Protein AF-A0A812MMP4-F1 (afdb_monomer)

Mean predicted aligned error: 6.46 Å

Sequence (192 aa):
MAALRRDLVLPEDVGEQLQYALMAVKEPKTRFRTARHQSLKVDQPQLVDVVRLAFSNFDPDAKLWGWSGSTLRSRFKKLLAALGLQSGILPGVRDLDLGSLRAGGATWLMNVTENPDFVRRRGRWINNKVMDIYVQEVSAILFLPRLPAALKAKIFSLANGLNEAIAFAKNCMQMKLDSGTWFFLACRGVMP

Radius of gyration: 18.49 Å; Cα contacts (8 Å, |Δi|>4): 178; chains: 1; bounding box: 44×51×40 Å

Solvent-accessible surface area (backbone atoms only — not comparable to full-atom values): 11260 Å² total; per-residue (Å²): 140,76,61,31,35,69,37,47,46,46,29,78,80,64,75,59,77,44,82,39,27,39,37,56,40,80,74,48,100,47,54,91,79,49,76,70,73,42,73,43,78,41,65,52,62,71,60,36,50,52,52,44,75,74,44,68,87,51,53,55,83,38,52,76,61,87,67,56,72,67,54,53,54,52,53,51,52,52,52,32,42,76,71,66,58,44,86,67,77,46,87,98,50,84,64,87,49,84,66,45,55,56,25,38,51,40,37,50,44,33,73,78,62,76,34,67,67,58,37,23,62,71,70,65,40,95,46,64,76,66,40,44,60,33,48,68,46,49,58,56,74,56,46,65,76,71,46,55,70,70,52,47,52,52,52,51,53,55,60,70,43,46,64,38,52,51,52,42,52,50,51,39,56,75,70,65,57,53,75,68,56,53,52,55,40,51,77,70,60,66,47,111

Organism: Symbiodinium pilosum (NCBI:txid2952)

pLDDT: mean 86.29, std 11.75, range [45.06, 96.12]

Nearest PDB structures (foldseek):
  3crx-assembly1_A  TM=7.006E-01  e=3.636E-02  Punavirus P1
  6en2-assembly1_B  TM=5.520E-01  e=7.097E-01  Enterococcus faecalis
  6s1a-assembly1_B  TM=2.417E-01  e=5.974E+00  Pseudomonas putida KT2440

InterPro domains:
  IPR011010 DNA breaking-rejoining enzyme, catalytic core [SSF56349] (49-136)

Secondary structure (DSSP, 8-state):
---BGGGEE-GGGGTT--SSEEEEESS-TTTTTS-S-EEEEE--HHHHHHHHHHHTTS-TTSBS--S-HHHHHHHHHHHHHHHT--TTSSTTSPPP-HHHHHHHHHHHHHHHH--HHHHHHHHT-SSHHHHHHHHS-THHHHHHHHS-HHHHHHHHHHHHTHHHHHHHHHHHHHTT--HHHHHHHHHTT---

Structure (mmCIF, N/CA/C/O backbone):
data_AF-A0A812MMP4-F1
#
_entry.id   AF-A0A812MMP4-F1
#
loop_
_atom_site.group_PDB
_atom_site.id
_atom_site.type_symbol
_atom_site.label_atom_id
_atom_site.label_alt_id
_atom_site.label_comp_id
_atom_site.label_asym_id
_atom_site.label_entity_id
_atom_site.label_seq_id
_atom_site.pdbx_PDB_ins_code
_atom_site.Cartn_x
_atom_site.Cartn_y
_atom_site.Cartn_z
_atom_site.occupancy
_atom_site.B_iso_or_equiv
_atom_site.auth_seq_id
_atom_site.auth_comp_id
_atom_site.auth_asym_id
_atom_site.auth_atom_id
_atom_site.pdbx_PDB_model_num
ATOM 1 N N . MET A 1 1 ? 2.304 8.912 16.968 1.00 58.56 1 MET A N 1
ATOM 2 C CA . MET A 1 1 ? 0.939 8.354 17.022 1.00 58.56 1 MET A CA 1
ATOM 3 C C . MET A 1 1 ? 0.860 7.193 16.033 1.00 58.56 1 MET A C 1
ATOM 5 O O . MET A 1 1 ? 1.403 7.335 14.943 1.00 58.56 1 MET A O 1
ATOM 9 N N . ALA A 1 2 ? 0.318 6.041 16.434 1.00 80.00 2 ALA A N 1
ATOM 10 C CA . ALA A 1 2 ? 0.221 4.838 15.598 1.00 80.00 2 ALA A CA 1
ATOM 11 C C . ALA A 1 2 ? -1.247 4.564 15.250 1.00 80.00 2 ALA A C 1
AT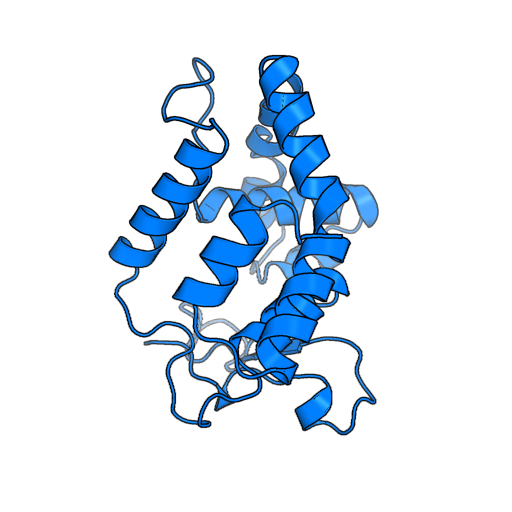OM 13 O O . ALA A 1 2 ? -2.117 4.838 16.070 1.00 80.00 2 ALA A O 1
ATOM 14 N N . ALA A 1 3 ? -1.493 4.043 14.050 1.00 90.69 3 ALA A N 1
ATOM 15 C CA . ALA A 1 3 ? -2.811 3.620 13.591 1.00 90.69 3 ALA A CA 1
ATOM 16 C C . ALA A 1 3 ? -3.265 2.347 14.321 1.00 90.69 3 ALA A C 1
ATOM 18 O O . ALA A 1 3 ? -2.477 1.402 14.442 1.00 90.69 3 ALA A O 1
ATOM 19 N N . LEU A 1 4 ? -4.514 2.326 14.783 1.00 94.69 4 LEU A N 1
ATOM 20 C CA . LEU A 1 4 ? -5.117 1.203 15.505 1.00 94.69 4 LEU A CA 1
ATOM 21 C C . LEU A 1 4 ? -6.208 0.527 14.669 1.00 94.69 4 LEU A C 1
ATOM 23 O O . LEU A 1 4 ? -6.721 1.128 13.726 1.00 94.69 4 LEU A O 1
ATOM 27 N N . ARG A 1 5 ? -6.594 -0.705 15.017 1.00 95.56 5 ARG A N 1
ATOM 28 C CA . ARG A 1 5 ? -7.669 -1.429 14.320 1.00 95.56 5 ARG A CA 1
ATOM 29 C C . ARG A 1 5 ? -9.000 -0.687 14.364 1.00 95.56 5 ARG A C 1
ATOM 31 O O . ARG A 1 5 ? -9.650 -0.595 13.333 1.00 95.56 5 ARG A O 1
ATOM 38 N N . ARG A 1 6 ? -9.360 -0.068 15.490 1.00 94.06 6 ARG A N 1
ATOM 39 C CA . ARG A 1 6 ? -10.556 0.791 15.616 1.00 94.06 6 ARG A CA 1
ATOM 40 C C . ARG A 1 6 ? -10.554 2.025 14.711 1.00 94.06 6 ARG A C 1
ATOM 42 O O . ARG A 1 6 ? -11.585 2.666 14.550 1.00 94.06 6 ARG A O 1
ATOM 49 N N . ASP A 1 7 ? -9.396 2.400 14.166 1.00 93.44 7 ASP A N 1
ATOM 50 C CA . ASP A 1 7 ? -9.293 3.496 13.201 1.00 93.44 7 ASP A CA 1
ATOM 51 C C . ASP A 1 7 ? -9.529 3.011 11.758 1.00 93.44 7 ASP A C 1
ATOM 53 O O . ASP A 1 7 ? -9.650 3.836 10.856 1.00 93.44 7 ASP A O 1
ATOM 57 N N . LEU A 1 8 ? -9.585 1.697 11.529 1.00 94.88 8 LEU A N 1
ATOM 58 C CA . LEU A 1 8 ? -9.844 1.055 10.245 1.00 94.88 8 LEU A CA 1
ATOM 59 C C . LEU A 1 8 ? -11.258 0.469 10.257 1.00 94.88 8 LEU A C 1
ATOM 61 O O . LEU A 1 8 ? -11.553 -0.390 11.073 1.00 94.88 8 LEU A O 1
ATOM 65 N N . VAL A 1 9 ? -12.107 0.913 9.339 1.00 94.00 9 VAL A N 1
ATOM 66 C CA . VAL A 1 9 ? -13.443 0.364 9.095 1.00 94.00 9 VAL A CA 1
ATOM 67 C C . VAL A 1 9 ? -13.356 -0.565 7.891 1.00 94.00 9 VAL A C 1
ATOM 69 O O . VAL A 1 9 ? -12.941 -0.133 6.810 1.00 94.00 9 VAL A O 1
ATOM 72 N N . LEU A 1 10 ? -13.733 -1.823 8.083 1.00 94.75 10 LEU A N 1
ATOM 73 C CA . LEU A 1 10 ? -13.794 -2.858 7.053 1.00 94.75 10 LEU A CA 1
ATOM 74 C C . LEU A 1 10 ? -15.245 -3.113 6.608 1.00 94.75 10 LEU A C 1
ATOM 76 O O . LEU A 1 10 ? -16.167 -2.759 7.345 1.00 94.75 10 LEU A O 1
ATOM 80 N N . PRO A 1 11 ? -15.469 -3.738 5.435 1.00 93.75 11 PRO A N 1
ATOM 81 C CA . PRO A 1 11 ? -16.807 -4.130 4.982 1.00 93.75 11 PRO A CA 1
ATOM 82 C C . PRO A 1 11 ? -17.611 -4.903 6.036 1.00 93.75 11 PRO A C 1
ATOM 84 O O . PRO A 1 11 ? -18.773 -4.582 6.289 1.00 93.75 11 PRO A O 1
ATOM 87 N N . GLU A 1 12 ? -16.977 -5.861 6.716 1.00 90.75 12 GLU A N 1
ATOM 88 C CA . GLU A 1 12 ? -17.600 -6.655 7.779 1.00 90.75 12 GLU A CA 1
ATOM 89 C C . GLU A 1 12 ? -18.045 -5.827 8.998 1.00 90.75 12 GLU A C 1
ATOM 91 O O . GLU A 1 12 ? -19.022 -6.189 9.650 1.00 90.75 12 GLU A O 1
ATOM 96 N N . ASP A 1 13 ? -17.405 -4.684 9.276 1.00 90.69 13 ASP A N 1
ATOM 97 C CA . ASP A 1 13 ? -17.745 -3.828 10.423 1.00 90.69 13 ASP A CA 1
ATOM 98 C C . ASP A 1 13 ? -19.070 -3.061 10.207 1.00 90.69 13 ASP A C 1
ATOM 100 O O . ASP A 1 13 ? -19.651 -2.531 11.153 1.00 90.69 13 ASP A O 1
ATOM 104 N N . VAL A 1 14 ? -19.550 -2.978 8.959 1.00 88.56 14 VAL A N 1
ATOM 105 C CA . VAL A 1 14 ? -20.755 -2.229 8.544 1.00 88.56 14 VAL A CA 1
ATOM 106 C C . VAL A 1 14 ? -21.773 -3.113 7.811 1.00 88.56 14 VAL A C 1
ATOM 108 O O . VAL A 1 14 ? -22.585 -2.626 7.024 1.00 88.56 14 VAL A O 1
ATOM 111 N N . GLY A 1 15 ? -21.727 -4.426 8.049 1.00 84.06 15 GLY A N 1
ATOM 112 C CA . GLY A 1 15 ? -22.686 -5.379 7.484 1.00 84.06 15 GLY A CA 1
ATOM 113 C C . GLY A 1 15 ? -22.544 -5.606 5.976 1.00 84.06 15 GLY A C 1
ATOM 114 O O . GLY A 1 15 ? -23.549 -5.840 5.312 1.00 84.06 15 GLY A O 1
ATOM 115 N N . GLU A 1 16 ? -21.328 -5.503 5.425 1.00 84.31 16 GLU A N 1
ATOM 116 C CA . GLU A 1 16 ? -20.982 -5.801 4.017 1.00 84.31 16 GLU A CA 1
ATOM 117 C C . GLU A 1 16 ? -21.682 -4.918 2.964 1.00 84.31 16 GLU A C 1
ATOM 119 O O . GLU A 1 16 ? -21.543 -5.126 1.757 1.00 84.31 16 GLU A O 1
ATOM 124 N N . GLN A 1 17 ? -22.387 -3.867 3.391 1.00 78.12 17 GLN A N 1
ATOM 125 C CA . GLN A 1 17 ? -23.050 -2.925 2.483 1.00 78.12 17 GLN A CA 1
ATOM 126 C C . GLN A 1 17 ? -22.049 -2.098 1.663 1.00 78.12 17 GLN A C 1
ATOM 128 O O . GLN A 1 17 ? -22.367 -1.614 0.577 1.00 78.12 17 GLN A O 1
ATOM 133 N N . LEU A 1 18 ? -20.831 -1.925 2.183 1.00 81.44 18 LEU A N 1
ATOM 134 C CA . LEU A 1 18 ? -19.769 -1.140 1.566 1.00 81.44 18 LEU A CA 1
ATOM 135 C C . LEU A 1 18 ? -18.621 -2.054 1.142 1.00 81.44 18 LEU A C 1
ATOM 137 O O . LEU A 1 18 ? -18.012 -2.716 1.969 1.00 81.44 18 LEU A O 1
ATOM 141 N N . GLN A 1 19 ? -18.265 -2.019 -0.142 1.00 88.94 19 GLN A N 1
ATOM 142 C CA . GLN A 1 19 ? -17.178 -2.827 -0.719 1.00 88.94 19 GLN A CA 1
ATOM 143 C C . GLN A 1 19 ? -15.812 -2.120 -0.653 1.00 88.94 19 GLN A C 1
ATOM 145 O O . GLN A 1 19 ? -14.956 -2.274 -1.522 1.00 88.94 19 GLN A O 1
ATOM 150 N N . TYR A 1 20 ? -15.616 -1.273 0.356 1.00 92.75 20 TYR A N 1
ATOM 151 C CA . TYR A 1 20 ? -14.394 -0.500 0.547 1.00 92.75 20 TYR A CA 1
ATOM 152 C C . TYR A 1 20 ? -14.038 -0.404 2.027 1.00 92.75 20 TYR A C 1
ATOM 154 O O . TYR A 1 20 ? -14.913 -0.417 2.888 1.00 92.75 20 TYR A O 1
ATOM 162 N N . ALA A 1 21 ? -12.751 -0.233 2.316 1.00 94.38 21 ALA A N 1
ATOM 163 C CA . ALA A 1 21 ? -12.267 0.063 3.658 1.00 94.38 21 ALA A CA 1
ATOM 164 C C . ALA A 1 21 ? -12.050 1.574 3.846 1.00 94.38 21 ALA A C 1
ATOM 166 O O . ALA A 1 21 ? -11.691 2.293 2.905 1.00 94.38 21 ALA A O 1
ATOM 167 N N . LEU A 1 22 ? -12.239 2.070 5.069 1.00 93.56 22 LEU A N 1
ATOM 168 C CA . LEU A 1 22 ? -11.943 3.452 5.456 1.00 93.56 22 LEU A CA 1
ATOM 169 C C . LEU A 1 22 ? -10.938 3.477 6.601 1.00 93.56 22 LEU A C 1
ATOM 171 O O . LEU A 1 22 ? -11.152 2.863 7.632 1.00 93.56 22 LEU A O 1
ATOM 175 N N . MET A 1 23 ? -9.873 4.255 6.456 1.00 92.25 23 MET A N 1
ATOM 176 C CA . MET A 1 23 ? -8.902 4.505 7.514 1.00 92.25 23 MET A CA 1
ATOM 177 C C . MET A 1 23 ? -9.060 5.932 8.033 1.00 92.25 23 MET A C 1
ATOM 179 O O . MET A 1 23 ? -8.789 6.893 7.309 1.00 92.25 23 MET A O 1
ATOM 183 N N . ALA A 1 24 ? -9.461 6.086 9.289 1.00 89.62 24 ALA A N 1
ATOM 184 C CA . ALA A 1 24 ? -9.484 7.358 9.989 1.00 89.62 24 ALA A CA 1
ATOM 185 C C . ALA A 1 24 ? -8.057 7.817 10.318 1.00 89.62 24 ALA A C 1
ATOM 187 O O . ALA A 1 24 ? -7.230 7.076 10.845 1.00 89.62 24 ALA A O 1
ATOM 188 N N . VAL A 1 25 ? -7.755 9.078 10.030 1.00 79.69 25 VAL A N 1
ATOM 189 C CA . VAL A 1 25 ? -6.450 9.674 10.310 1.00 79.69 25 VAL A CA 1
ATOM 190 C C . VAL A 1 25 ? -6.599 10.657 11.455 1.00 79.69 25 VAL A C 1
ATOM 192 O O . VAL A 1 25 ? -6.983 11.813 11.261 1.00 79.69 25 VAL A O 1
ATOM 195 N N . LYS A 1 26 ? -6.292 10.162 12.656 1.00 66.94 26 LYS A N 1
ATOM 196 C CA . LYS A 1 26 ? -6.232 10.951 13.887 1.00 66.94 26 LYS A CA 1
ATOM 197 C C . LYS A 1 26 ? -5.064 11.936 13.815 1.00 66.94 26 LYS A C 1
ATOM 199 O O . LYS A 1 26 ? -3.974 11.585 13.371 1.00 66.94 26 LYS A O 1
ATOM 204 N N . GLU A 1 27 ? -5.332 13.177 14.213 1.00 58.94 27 GLU A N 1
ATOM 205 C CA . GLU A 1 27 ? -4.377 14.294 14.243 1.00 58.94 27 GLU A CA 1
ATOM 206 C C . GLU A 1 27 ? -3.585 14.517 12.936 1.00 58.94 27 GLU A C 1
ATOM 208 O O . GLU A 1 27 ? -2.366 14.316 12.879 1.00 58.94 27 GLU A O 1
ATOM 213 N N . PRO A 1 28 ? -4.237 14.994 11.858 1.00 55.47 28 PRO A N 1
ATOM 214 C CA . PRO A 1 28 ? -3.515 15.436 10.672 1.00 55.47 28 PRO A CA 1
ATOM 215 C C . PRO A 1 28 ? -2.491 16.511 11.064 1.00 55.47 28 PRO A C 1
ATOM 217 O O . PRO A 1 28 ? -2.802 17.408 11.847 1.00 55.47 28 PRO A O 1
ATOM 220 N N . LYS A 1 29 ? -1.291 16.510 10.464 1.00 51.06 29 LYS A N 1
ATOM 221 C CA . LYS A 1 29 ? -0.295 17.594 10.644 1.00 51.06 29 LYS A CA 1
ATOM 222 C C . LYS A 1 29 ? -0.854 18.996 10.323 1.00 51.06 29 LYS A C 1
ATOM 224 O O . LYS A 1 29 ? -0.241 20.002 10.655 1.00 51.06 29 LYS A O 1
ATOM 229 N N . THR A 1 30 ? -2.031 19.061 9.703 1.00 46.88 30 THR A N 1
ATOM 230 C CA . THR A 1 30 ? -2.809 20.258 9.381 1.00 46.88 30 THR A CA 1
ATOM 231 C C . THR A 1 30 ? -4.017 20.482 10.307 1.00 46.88 30 THR A C 1
ATOM 233 O O . THR A 1 30 ? -4.929 21.210 9.917 1.00 46.88 30 THR A O 1
ATOM 236 N N . ARG A 1 31 ? -4.048 19.906 11.524 1.00 47.84 31 ARG A N 1
ATOM 237 C CA . ARG A 1 31 ? -5.171 19.985 12.495 1.00 47.84 31 ARG A CA 1
ATOM 238 C C . ARG A 1 31 ? -5.678 21.401 12.798 1.00 47.84 31 ARG A C 1
ATOM 240 O O . ARG A 1 31 ? -6.803 21.557 13.254 1.00 47.84 31 ARG A O 1
ATOM 247 N N . PHE A 1 32 ? -4.856 22.417 12.539 1.00 50.91 32 PHE A N 1
ATOM 248 C CA . PHE A 1 32 ? -5.182 23.832 12.730 1.00 50.91 32 PHE A CA 1
ATOM 249 C C . PHE A 1 32 ? -5.630 24.559 11.443 1.00 50.91 32 PHE A C 1
ATOM 251 O O . PHE A 1 32 ? -5.941 25.740 11.500 1.00 50.91 32 PHE A O 1
ATOM 258 N N . ARG A 1 33 ? -5.652 23.890 10.277 1.00 50.28 33 ARG A N 1
ATOM 259 C CA . ARG A 1 33 ? -5.981 24.488 8.962 1.00 50.28 33 ARG A CA 1
ATOM 260 C C . ARG A 1 33 ? -7.039 23.735 8.144 1.00 50.28 33 ARG A C 1
ATOM 262 O O . ARG A 1 33 ? -7.518 24.275 7.159 1.00 50.28 33 ARG A O 1
ATOM 269 N N . THR A 1 34 ? -7.389 22.494 8.489 1.00 45.06 34 THR A N 1
ATOM 270 C CA . THR A 1 34 ? -8.360 21.663 7.734 1.00 45.06 34 THR A CA 1
ATOM 271 C C . THR A 1 34 ? -9.163 20.749 8.666 1.00 45.06 34 THR A C 1
ATOM 273 O O . THR A 1 34 ? -8.829 20.638 9.844 1.00 45.06 34 THR A O 1
ATOM 276 N N . ALA A 1 35 ? -10.225 20.114 8.145 1.00 49.19 35 ALA A N 1
ATOM 277 C CA . ALA A 1 35 ? -11.140 19.239 8.887 1.00 49.19 35 ALA A CA 1
ATOM 278 C C . ALA A 1 35 ? -10.418 18.285 9.862 1.00 49.19 35 ALA A C 1
ATOM 280 O O . ALA A 1 35 ? -9.468 17.594 9.485 1.00 49.19 35 ALA A O 1
ATOM 281 N N . ARG A 1 36 ? -10.893 18.253 11.118 1.00 50.25 36 ARG A N 1
ATOM 282 C CA . ARG A 1 36 ? -10.273 17.539 12.254 1.00 50.25 36 ARG A CA 1
ATOM 283 C C . ARG A 1 36 ? -10.222 16.018 12.078 1.00 50.25 36 ARG A C 1
ATOM 285 O O . ARG A 1 36 ? -9.361 15.375 12.671 1.00 50.25 36 ARG A O 1
ATOM 292 N N . HIS A 1 37 ? -11.092 15.464 11.235 1.00 60.47 37 HIS A N 1
ATOM 293 C CA . HIS A 1 37 ? -11.154 14.044 10.910 1.00 60.47 37 HIS A CA 1
ATOM 294 C C . HIS A 1 37 ? -11.009 13.883 9.401 1.00 60.47 37 HIS A C 1
ATOM 296 O O . HIS A 1 37 ? -11.887 14.276 8.637 1.00 60.47 37 HIS A O 1
ATOM 302 N N . GLN A 1 38 ? -9.873 13.346 8.965 1.00 71.88 38 GLN A N 1
ATOM 303 C CA . GLN A 1 38 ? -9.678 12.955 7.574 1.00 71.88 38 GLN A CA 1
ATOM 304 C C . GLN A 1 38 ? -9.739 11.438 7.489 1.00 71.88 38 GLN A C 1
ATOM 306 O O . GLN A 1 38 ? -9.253 10.756 8.388 1.00 71.88 38 GLN A O 1
ATOM 311 N N . SER A 1 39 ? -10.298 10.918 6.405 1.00 83.56 39 SER A N 1
ATOM 312 C CA . SER A 1 39 ? -10.293 9.491 6.112 1.00 83.56 39 SER A CA 1
ATOM 313 C C . SER A 1 39 ? -9.536 9.214 4.817 1.00 83.56 39 SER A C 1
ATOM 315 O O . SER A 1 39 ? -9.411 10.072 3.940 1.00 83.56 39 SER A O 1
ATOM 317 N N . LEU A 1 40 ? -8.988 8.010 4.718 1.00 88.62 40 LEU A N 1
ATOM 318 C CA . LEU A 1 40 ? -8.466 7.442 3.486 1.00 88.62 40 LEU A CA 1
ATOM 319 C C . LEU A 1 40 ? -9.357 6.263 3.107 1.00 88.62 40 LEU A C 1
ATOM 321 O O . LEU A 1 40 ? -9.573 5.372 3.919 1.00 88.62 40 LEU A O 1
ATOM 325 N N . LYS A 1 41 ? -9.880 6.272 1.884 1.00 91.56 41 LYS A N 1
ATOM 326 C CA . LYS A 1 41 ? -10.704 5.184 1.352 1.00 91.56 41 LYS A CA 1
ATOM 327 C C . LYS A 1 41 ? -9.836 4.230 0.536 1.00 91.56 41 LYS A C 1
ATOM 329 O O . LYS A 1 41 ? -9.049 4.689 -0.287 1.00 91.56 41 LYS A O 1
ATOM 334 N N . VAL A 1 42 ? -10.015 2.932 0.725 1.00 93.00 42 VAL A N 1
ATOM 335 C CA . VAL A 1 42 ? -9.405 1.865 -0.072 1.00 93.00 42 VAL A CA 1
ATOM 336 C C . VAL A 1 42 ? -10.534 1.097 -0.738 1.00 93.00 42 VAL A C 1
ATOM 338 O O . VAL A 1 42 ? -11.345 0.495 -0.052 1.00 93.00 42 VAL A O 1
ATOM 341 N N . ASP A 1 43 ? -10.606 1.159 -2.059 1.00 92.31 43 ASP A N 1
ATOM 342 C CA . ASP A 1 43 ? -11.728 0.662 -2.866 1.00 92.31 43 ASP A CA 1
ATOM 343 C C . ASP A 1 43 ? -11.288 -0.180 -4.066 1.00 92.31 43 ASP A C 1
ATOM 345 O O . ASP A 1 43 ? -12.120 -0.566 -4.879 1.00 92.31 43 ASP A O 1
ATOM 349 N N . GLN A 1 44 ? -9.997 -0.512 -4.150 1.00 91.25 44 GLN A N 1
ATOM 350 C CA . G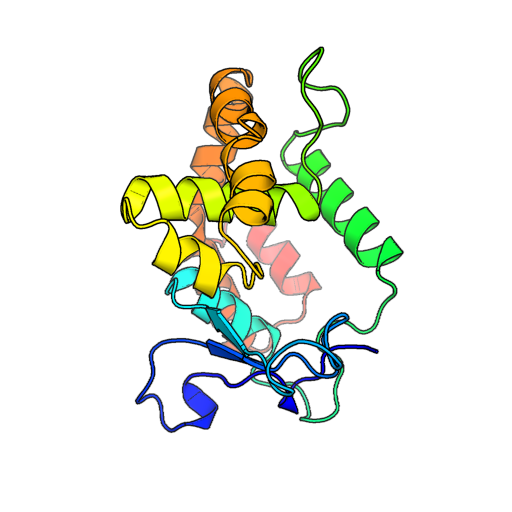LN A 1 44 ? -9.525 -1.549 -5.059 1.00 91.25 44 GLN A CA 1
ATOM 351 C C . GLN A 1 44 ? -9.819 -2.921 -4.430 1.00 91.25 44 GLN A C 1
ATOM 353 O O . GLN A 1 44 ? -9.240 -3.199 -3.376 1.00 91.25 44 GLN A O 1
ATOM 358 N N . PRO A 1 45 ? -10.644 -3.793 -5.044 1.00 92.06 45 PRO A N 1
ATOM 359 C CA . PRO A 1 45 ? -11.134 -5.021 -4.404 1.00 92.06 45 PRO A CA 1
ATOM 360 C C . PRO A 1 45 ? -10.026 -5.917 -3.837 1.00 92.06 45 PRO A C 1
ATOM 362 O O . PRO A 1 45 ? -10.071 -6.311 -2.676 1.00 92.06 45 PRO A O 1
ATOM 365 N N . GLN A 1 46 ? -8.965 -6.140 -4.615 1.00 91.75 46 GLN A N 1
ATOM 366 C CA . GLN A 1 46 ? -7.804 -6.938 -4.202 1.00 91.75 46 GLN A CA 1
ATOM 367 C C . GLN A 1 46 ? -7.087 -6.344 -2.982 1.00 91.75 46 GLN A C 1
ATOM 369 O O . GLN A 1 46 ? -6.627 -7.065 -2.102 1.00 91.75 46 GLN A O 1
ATOM 374 N N . LEU A 1 47 ? -6.988 -5.013 -2.908 1.00 92.62 47 LEU A N 1
ATOM 375 C CA . LEU A 1 47 ? -6.345 -4.343 -1.782 1.00 92.62 47 LEU A CA 1
ATOM 376 C C . LEU A 1 47 ? -7.250 -4.349 -0.546 1.00 92.62 47 LEU A C 1
ATOM 378 O O . LEU A 1 47 ? -6.746 -4.490 0.564 1.00 92.62 47 LEU A O 1
ATOM 382 N N . VAL A 1 48 ? -8.569 -4.235 -0.732 1.00 95.00 48 VAL A N 1
ATOM 383 C CA . VAL A 1 48 ? -9.549 -4.425 0.346 1.00 95.00 48 VAL A CA 1
ATOM 384 C C . VAL A 1 48 ? -9.404 -5.830 0.927 1.00 95.00 48 VAL A C 1
ATOM 386 O O . VAL A 1 48 ? -9.253 -5.957 2.136 1.00 95.00 48 VAL A O 1
ATOM 389 N N . ASP A 1 49 ? -9.333 -6.864 0.089 1.00 93.69 49 ASP A N 1
ATOM 390 C CA . ASP A 1 49 ? -9.107 -8.247 0.521 1.00 93.69 49 ASP A CA 1
ATOM 391 C C . ASP A 1 49 ? -7.819 -8.420 1.337 1.00 93.69 49 ASP A C 1
ATOM 393 O O . ASP A 1 49 ? -7.842 -9.028 2.406 1.00 93.69 49 ASP A O 1
ATOM 397 N N . VAL A 1 50 ? -6.699 -7.850 0.880 1.00 94.25 50 VAL A N 1
ATOM 398 C CA . VAL A 1 50 ? -5.424 -7.896 1.619 1.00 94.25 50 VAL A CA 1
ATOM 399 C C . VAL A 1 50 ? -5.546 -7.218 2.985 1.00 94.25 50 VAL A C 1
ATOM 401 O O . VAL A 1 50 ? -5.054 -7.739 3.985 1.00 94.25 50 VAL A O 1
ATOM 404 N N . VAL A 1 51 ? -6.205 -6.060 3.045 1.00 95.25 51 VAL A N 1
ATOM 405 C CA . VAL A 1 51 ? -6.411 -5.306 4.289 1.00 95.25 51 VAL A CA 1
ATOM 406 C C . VAL A 1 51 ? -7.314 -6.083 5.254 1.00 95.25 51 VAL A C 1
ATOM 408 O O . VAL A 1 51 ? -7.012 -6.140 6.446 1.00 95.25 51 VAL A O 1
ATOM 411 N N . ARG A 1 52 ? -8.371 -6.727 4.747 1.00 93.94 52 ARG A N 1
ATOM 412 C CA . ARG A 1 52 ? -9.249 -7.602 5.535 1.00 93.94 52 ARG A CA 1
ATOM 413 C C . ARG A 1 52 ? -8.471 -8.780 6.110 1.00 93.94 52 ARG A C 1
ATOM 415 O O . ARG A 1 52 ? -8.438 -8.940 7.323 1.00 93.94 52 ARG A O 1
ATOM 422 N N . LEU A 1 53 ? -7.750 -9.524 5.269 1.00 92.56 53 LEU A N 1
ATOM 423 C CA . LEU A 1 53 ? -6.921 -10.656 5.705 1.00 92.56 53 LEU A CA 1
ATOM 424 C C . LEU A 1 53 ? -5.906 -10.267 6.781 1.00 92.56 53 LEU A C 1
ATOM 426 O O . LEU A 1 53 ? -5.671 -11.020 7.722 1.00 92.56 53 LEU A O 1
ATOM 430 N N . ALA A 1 54 ? -5.301 -9.088 6.651 1.00 93.25 54 ALA A N 1
ATOM 431 C CA . ALA A 1 54 ? -4.280 -8.641 7.583 1.00 93.25 54 ALA A CA 1
ATOM 432 C C . ALA A 1 54 ? -4.840 -8.222 8.951 1.00 93.25 54 ALA A C 1
ATOM 434 O O . ALA A 1 54 ? -4.140 -8.381 9.951 1.00 93.25 54 ALA A O 1
ATOM 435 N N . PHE A 1 55 ? -6.054 -7.658 9.009 1.00 95.06 55 PHE A N 1
ATOM 436 C CA . PHE A 1 55 ? -6.503 -6.897 10.182 1.00 95.06 55 PHE A CA 1
ATOM 437 C C . PHE A 1 55 ? -7.903 -7.241 10.703 1.00 95.06 55 PHE A C 1
ATOM 439 O O . PHE A 1 55 ? -8.258 -6.745 11.772 1.00 95.06 55 PHE A O 1
ATOM 446 N N . SER A 1 56 ? -8.704 -8.069 10.021 1.00 92.44 56 SER A N 1
ATOM 447 C CA . SER A 1 56 ? -10.090 -8.364 10.433 1.00 92.44 56 SER A CA 1
ATOM 448 C C . SER A 1 56 ? -10.174 -8.882 11.871 1.00 92.44 56 SER A C 1
ATOM 450 O O . SER A 1 56 ? -11.026 -8.443 12.635 1.00 92.44 56 SER A O 1
ATOM 452 N N . ASN A 1 57 ? -9.223 -9.738 12.254 1.00 91.69 57 ASN A N 1
ATOM 453 C CA . ASN A 1 57 ? -9.191 -10.434 13.542 1.00 91.69 57 ASN A CA 1
ATOM 454 C C . ASN A 1 57 ? -8.391 -9.690 14.626 1.00 91.69 57 ASN A C 1
ATOM 456 O O . ASN A 1 57 ? -8.087 -10.267 15.670 1.00 91.69 57 ASN A O 1
ATOM 460 N N . PHE A 1 58 ? -7.970 -8.448 14.373 1.00 95.00 58 PHE A N 1
ATOM 461 C CA . PHE A 1 58 ? -7.246 -7.663 15.370 1.00 95.00 58 PHE A CA 1
ATOM 462 C C . PHE A 1 58 ? -8.207 -7.154 16.447 1.00 95.00 58 PHE A C 1
ATOM 464 O O . PHE A 1 58 ? -9.326 -6.742 16.148 1.00 95.00 58 PHE A O 1
ATOM 471 N N . ASP A 1 59 ? -7.732 -7.110 17.691 1.00 95.56 59 ASP A N 1
ATOM 472 C CA . ASP A 1 59 ? -8.409 -6.376 18.760 1.00 95.56 59 ASP A CA 1
ATOM 473 C C . ASP A 1 59 ? -8.547 -4.885 18.374 1.00 95.56 59 ASP A C 1
ATOM 475 O O . ASP A 1 59 ? -7.610 -4.345 17.771 1.00 95.56 59 ASP A O 1
ATOM 479 N N . PRO A 1 60 ? -9.659 -4.193 18.703 1.00 94.50 60 PRO A N 1
ATOM 480 C CA . PRO A 1 60 ? -9.863 -2.782 18.356 1.00 94.50 60 PRO A CA 1
ATOM 481 C C . PRO A 1 60 ? -8.700 -1.858 18.751 1.00 94.50 60 PRO A C 1
ATOM 483 O O . PRO A 1 60 ? -8.405 -0.884 18.047 1.00 94.50 60 PRO A O 1
ATOM 486 N N . ASP A 1 61 ? -7.996 -2.182 19.832 1.00 94.94 61 ASP A N 1
ATOM 487 C CA . ASP A 1 61 ? -6.917 -1.369 20.385 1.00 94.94 61 ASP A CA 1
ATOM 488 C C . ASP A 1 61 ? -5.531 -1.832 19.919 1.00 94.94 61 ASP A C 1
ATOM 490 O O . ASP A 1 61 ? -4.518 -1.172 20.190 1.00 94.94 61 ASP A O 1
ATOM 494 N N . ALA A 1 62 ? -5.468 -2.914 19.140 1.00 95.75 62 ALA A N 1
ATOM 495 C CA . ALA A 1 62 ? -4.244 -3.374 18.513 1.00 95.75 62 ALA A CA 1
ATOM 496 C C . ALA A 1 62 ? -3.743 -2.369 17.468 1.00 95.75 62 ALA A C 1
ATOM 498 O O . ALA A 1 62 ? -4.493 -1.791 16.675 1.00 95.75 62 ALA A O 1
ATOM 499 N N . LYS A 1 63 ? -2.420 -2.185 17.429 1.00 95.00 63 LYS A N 1
ATOM 500 C CA . LYS A 1 63 ? -1.755 -1.386 16.394 1.00 95.00 63 LYS A CA 1
ATOM 501 C C . LYS A 1 63 ? -1.785 -2.139 15.067 1.00 95.00 63 LYS A C 1
ATOM 503 O O . LYS A 1 63 ? -1.306 -3.267 15.007 1.00 95.00 63 LYS A O 1
ATOM 508 N N . LEU A 1 64 ? -2.189 -1.468 13.985 1.00 94.31 64 LEU A N 1
ATOM 509 C CA . LEU A 1 64 ? -2.042 -2.005 12.620 1.00 94.31 64 LEU A CA 1
ATOM 510 C C . LEU A 1 64 ? -0.566 -2.245 12.266 1.00 94.31 64 LEU A C 1
ATOM 512 O O . LEU A 1 64 ? -0.220 -3.122 11.481 1.00 94.31 64 LEU A O 1
ATOM 516 N N . TRP A 1 65 ? 0.327 -1.460 12.872 1.00 94.12 65 TRP A N 1
ATOM 517 C CA . TRP A 1 65 ? 1.768 -1.646 12.781 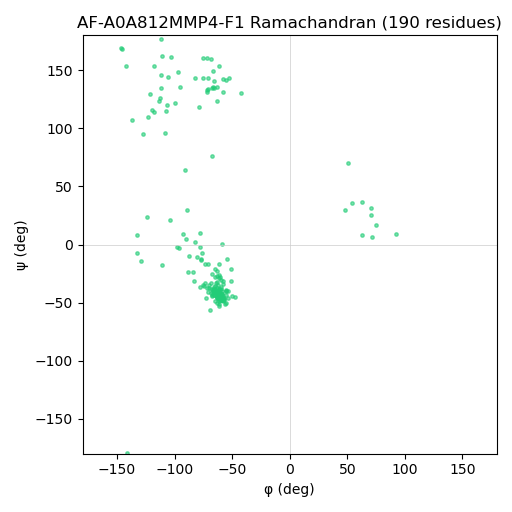1.00 94.12 65 TRP A CA 1
ATOM 518 C C . TRP A 1 65 ? 2.414 -1.468 14.156 1.00 94.12 65 TRP A C 1
ATOM 520 O O . TRP A 1 65 ? 2.521 -0.354 14.672 1.00 94.12 65 TRP A O 1
ATOM 530 N N . GLY A 1 66 ? 2.852 -2.575 14.759 1.00 92.94 66 GLY A N 1
ATOM 531 C CA . GLY A 1 66 ? 3.443 -2.585 16.103 1.00 92.94 66 GLY A CA 1
ATOM 532 C C . GLY A 1 66 ? 4.885 -2.067 16.196 1.00 92.94 66 GLY A C 1
ATOM 533 O O . GLY A 1 66 ? 5.396 -1.910 17.301 1.00 92.94 66 GLY A O 1
ATOM 534 N N . TRP A 1 67 ? 5.544 -1.796 15.065 1.00 93.75 67 TRP A N 1
ATOM 535 C CA . TRP A 1 67 ? 6.980 -1.498 14.997 1.00 93.75 67 TRP A CA 1
ATOM 536 C C . TRP A 1 67 ? 7.245 -0.038 14.602 1.00 93.75 67 TRP A C 1
ATOM 538 O O . TRP A 1 67 ? 6.339 0.736 14.295 1.00 93.75 67 TRP A O 1
ATOM 548 N N . SER A 1 68 ? 8.515 0.368 14.576 1.00 93.81 68 SER A N 1
ATOM 549 C CA . SER A 1 68 ? 8.898 1.714 14.142 1.00 93.81 68 SER A CA 1
ATOM 550 C C . SER A 1 68 ? 8.668 1.936 12.638 1.00 93.81 68 SER A C 1
ATOM 552 O O . SER A 1 68 ? 8.657 1.001 11.828 1.00 93.81 68 SER A O 1
ATOM 554 N N . GLY A 1 69 ? 8.580 3.206 12.232 1.00 92.00 69 GLY A N 1
ATOM 555 C CA . GLY A 1 69 ? 8.566 3.577 10.813 1.00 92.00 69 GLY A CA 1
ATOM 556 C C . GLY A 1 69 ? 9.875 3.244 10.082 1.00 92.00 69 GLY A C 1
ATOM 557 O O . GLY A 1 69 ? 9.856 2.965 8.885 1.00 92.00 69 GLY A O 1
ATOM 558 N N . SER A 1 70 ? 11.019 3.220 10.780 1.00 94.06 70 SER A N 1
ATOM 559 C CA . SER A 1 70 ? 12.289 2.752 10.201 1.00 94.06 70 SER A CA 1
ATOM 560 C C . SER A 1 70 ? 12.247 1.257 9.877 1.00 94.06 70 SER A C 1
ATOM 562 O O . SER A 1 70 ? 12.700 0.860 8.804 1.00 94.06 70 SER A O 1
ATOM 564 N N . THR A 1 71 ? 11.624 0.446 10.738 1.00 96.12 71 THR A N 1
ATOM 565 C CA . THR A 1 71 ? 11.429 -0.989 10.486 1.00 96.12 71 THR A CA 1
ATOM 566 C C . THR A 1 71 ? 10.562 -1.217 9.253 1.00 96.12 71 THR A C 1
ATOM 568 O O . THR A 1 71 ? 10.907 -2.050 8.417 1.00 96.12 71 THR A O 1
ATOM 571 N N . LEU A 1 72 ? 9.476 -0.449 9.096 1.00 95.12 72 LEU A N 1
ATOM 572 C CA . LEU A 1 72 ? 8.607 -0.546 7.920 1.00 95.12 72 LEU A CA 1
ATOM 573 C C . LEU A 1 72 ? 9.380 -0.252 6.627 1.00 95.12 72 LEU A C 1
ATOM 575 O O . LEU A 1 72 ? 9.326 -1.037 5.684 1.00 95.12 72 LEU A O 1
ATOM 579 N N . ARG A 1 73 ? 10.167 0.834 6.602 1.00 94.25 73 ARG A N 1
ATOM 580 C CA . ARG A 1 73 ? 11.023 1.176 5.451 1.00 94.25 73 ARG A CA 1
ATOM 581 C C . ARG A 1 73 ? 12.052 0.087 5.154 1.00 94.25 73 ARG A C 1
ATOM 583 O O . ARG A 1 73 ? 12.252 -0.251 3.994 1.00 94.25 73 ARG A O 1
ATOM 590 N N . SER A 1 74 ? 12.691 -0.466 6.185 1.00 95.06 74 SER A N 1
ATOM 591 C CA . SER A 1 74 ? 13.676 -1.543 6.033 1.00 95.06 74 SER A CA 1
ATOM 592 C C . SER A 1 74 ? 13.047 -2.812 5.451 1.00 95.06 74 SER A C 1
ATOM 594 O O . SER A 1 74 ? 13.563 -3.372 4.485 1.00 95.06 74 SER A O 1
ATOM 596 N N . ARG A 1 75 ? 11.881 -3.230 5.962 1.00 95.62 75 ARG A N 1
ATOM 597 C CA . ARG A 1 75 ? 11.135 -4.375 5.417 1.00 95.62 75 ARG A CA 1
ATOM 598 C C . ARG A 1 75 ? 10.686 -4.133 3.977 1.00 95.62 75 ARG A C 1
ATOM 600 O O . ARG A 1 75 ? 10.853 -5.020 3.150 1.00 95.62 75 ARG A O 1
ATOM 607 N N . PHE A 1 76 ? 10.212 -2.930 3.653 1.00 95.12 76 PHE A N 1
ATOM 608 C CA . PHE A 1 76 ? 9.853 -2.577 2.279 1.00 95.12 76 PHE A CA 1
ATOM 609 C C . PHE A 1 76 ? 11.053 -2.664 1.324 1.00 95.12 76 PHE A C 1
ATOM 611 O O . PHE A 1 76 ? 10.944 -3.262 0.259 1.00 95.12 76 PHE A O 1
ATOM 618 N N . LYS A 1 77 ? 12.234 -2.176 1.731 1.00 93.56 77 LYS A N 1
ATOM 619 C CA . LYS A 1 77 ? 13.471 -2.333 0.945 1.00 93.56 77 LYS A CA 1
ATOM 620 C C . LYS A 1 77 ? 13.844 -3.799 0.710 1.00 93.56 77 LYS A C 1
ATOM 622 O O . LYS A 1 77 ? 14.281 -4.138 -0.383 1.00 93.56 77 LYS A O 1
ATOM 627 N N . LYS A 1 78 ? 13.650 -4.677 1.702 1.00 94.62 78 LYS A N 1
ATOM 628 C CA . LYS A 1 78 ? 13.879 -6.124 1.533 1.00 94.62 78 LYS A CA 1
ATOM 629 C C . LYS A 1 78 ? 12.921 -6.745 0.513 1.00 94.62 78 LYS A C 1
ATOM 631 O O . LYS A 1 78 ? 13.358 -7.567 -0.283 1.00 94.62 78 LYS A O 1
ATOM 636 N N . LEU A 1 79 ? 11.651 -6.329 0.501 1.00 93.31 79 LEU A N 1
ATOM 637 C CA . LEU A 1 79 ? 10.684 -6.767 -0.514 1.00 93.31 79 LEU A CA 1
ATOM 638 C C . LEU A 1 79 ? 11.109 -6.321 -1.917 1.00 93.31 79 LEU A C 1
ATOM 640 O O . LEU A 1 79 ? 11.137 -7.137 -2.833 1.00 93.31 79 LEU A O 1
ATOM 644 N N . LEU A 1 80 ? 11.517 -5.058 -2.077 1.00 93.56 80 LEU A N 1
ATOM 645 C CA . LEU A 1 80 ? 12.044 -4.556 -3.348 1.00 93.56 80 LEU A CA 1
ATOM 646 C C . LEU A 1 80 ? 13.284 -5.343 -3.801 1.00 93.56 80 LEU A C 1
ATOM 648 O O . LEU A 1 80 ? 13.345 -5.783 -4.946 1.00 93.56 80 LEU A O 1
ATOM 652 N N . ALA A 1 81 ? 14.226 -5.614 -2.895 1.00 93.62 81 ALA A N 1
ATOM 653 C CA . ALA A 1 81 ? 15.398 -6.431 -3.199 1.00 93.62 81 ALA A CA 1
ATOM 654 C C . ALA A 1 81 ? 15.017 -7.853 -3.654 1.00 93.62 81 ALA A C 1
ATOM 656 O O . ALA A 1 81 ? 15.551 -8.332 -4.651 1.00 93.62 81 ALA A O 1
ATOM 657 N N . ALA A 1 82 ? 14.045 -8.499 -3.000 1.00 91.69 82 ALA A N 1
ATOM 658 C CA . ALA A 1 82 ? 13.543 -9.817 -3.404 1.00 91.69 82 ALA A CA 1
ATOM 659 C C . ALA A 1 82 ? 12.879 -9.802 -4.797 1.00 91.69 82 ALA A C 1
ATOM 661 O O . ALA A 1 82 ? 12.983 -10.767 -5.564 1.00 91.69 82 ALA A O 1
ATOM 662 N N . LEU A 1 83 ? 12.250 -8.684 -5.172 1.00 92.00 83 LEU A N 1
ATOM 663 C CA . LEU A 1 83 ? 11.736 -8.470 -6.525 1.00 92.00 83 LEU A CA 1
ATOM 664 C C . LEU A 1 83 ? 12.855 -8.265 -7.557 1.00 92.00 83 LEU A C 1
ATOM 666 O O . LEU A 1 83 ? 12.617 -8.493 -8.736 1.00 92.00 83 LEU A O 1
ATOM 670 N N . GLY A 1 84 ? 14.083 -7.958 -7.134 1.00 92.56 84 GLY A N 1
ATOM 671 C CA . GLY A 1 84 ? 15.204 -7.581 -8.004 1.00 92.56 84 GLY A CA 1
ATOM 672 C C . GLY A 1 84 ? 15.320 -6.068 -8.216 1.00 92.56 84 GLY A C 1
ATOM 673 O O . GLY A 1 84 ? 16.109 -5.618 -9.037 1.00 92.56 84 GLY A O 1
ATOM 674 N N . LEU A 1 85 ? 14.547 -5.277 -7.469 1.00 91.75 85 LEU A N 1
ATOM 675 C CA . LEU A 1 85 ? 14.529 -3.814 -7.481 1.00 91.75 85 LEU A CA 1
ATOM 676 C C . LEU A 1 85 ? 15.515 -3.277 -6.438 1.00 91.75 85 LEU A C 1
ATOM 678 O O . LEU A 1 85 ? 15.135 -2.691 -5.424 1.00 91.75 85 LEU A O 1
ATOM 682 N N . GLN A 1 86 ? 16.796 -3.557 -6.662 1.00 84.94 86 GLN A N 1
ATOM 683 C CA . GLN A 1 86 ? 17.879 -3.088 -5.802 1.00 84.94 86 GLN A CA 1
ATOM 684 C C . GLN A 1 86 ? 18.131 -1.582 -5.952 1.00 84.94 86 GLN A C 1
ATOM 686 O O . GLN A 1 86 ? 17.738 -0.965 -6.942 1.00 84.94 86 GLN A O 1
ATOM 691 N N . SER A 1 87 ? 18.797 -0.998 -4.954 1.00 85.19 87 SER A N 1
ATOM 692 C CA . SER A 1 87 ? 19.139 0.425 -4.975 1.00 85.19 87 SER A CA 1
ATOM 693 C C . SER A 1 87 ? 20.085 0.743 -6.134 1.00 85.19 87 SER A C 1
ATOM 695 O O . SER A 1 87 ? 21.034 -0.000 -6.375 1.00 85.19 87 SER A O 1
ATOM 697 N N . GLY A 1 88 ? 19.814 1.829 -6.854 1.00 85.44 88 GLY A N 1
ATOM 698 C CA . GLY A 1 88 ? 20.614 2.287 -7.986 1.00 85.44 88 GLY A CA 1
ATOM 699 C C . GLY A 1 88 ? 20.433 1.472 -9.268 1.00 85.44 88 GLY A C 1
ATOM 700 O O . GLY A 1 88 ? 21.260 1.586 -10.168 1.00 85.44 88 GLY A O 1
ATOM 701 N N . ILE A 1 89 ? 19.371 0.664 -9.383 1.00 88.25 89 ILE A N 1
ATOM 702 C CA . ILE A 1 89 ? 19.132 -0.175 -10.571 1.00 88.25 89 ILE A CA 1
ATOM 703 C C . ILE A 1 89 ? 19.037 0.630 -11.877 1.00 88.25 89 ILE A C 1
ATOM 705 O O . ILE A 1 89 ? 19.412 0.134 -12.938 1.00 88.25 89 ILE A O 1
ATOM 709 N N . LEU A 1 90 ? 18.546 1.868 -11.808 1.00 87.44 90 LEU A N 1
ATOM 710 C CA . LEU A 1 90 ? 18.444 2.768 -12.949 1.00 87.44 90 LEU A CA 1
ATOM 711 C C . LEU A 1 90 ? 19.273 4.035 -12.694 1.00 87.44 90 LEU A C 1
ATOM 713 O O . LEU A 1 90 ? 18.918 4.826 -11.818 1.00 87.44 90 LEU A O 1
ATOM 717 N N . PRO A 1 91 ? 20.334 4.287 -13.483 1.00 85.69 91 PRO A N 1
ATOM 718 C CA . PRO A 1 91 ? 21.125 5.504 -13.357 1.00 85.69 91 PRO A CA 1
ATOM 719 C C . PRO A 1 91 ? 20.271 6.766 -13.535 1.00 85.69 91 PRO A C 1
ATOM 721 O O . PRO A 1 91 ? 19.494 6.886 -14.492 1.00 85.69 91 PRO A O 1
ATOM 724 N N . GLY A 1 92 ? 20.421 7.707 -12.601 1.00 82.56 92 GLY A N 1
ATOM 725 C CA . GLY A 1 92 ? 19.713 8.991 -12.608 1.00 82.56 92 GLY A CA 1
ATOM 726 C C . GLY A 1 92 ? 18.218 8.908 -12.285 1.00 82.56 92 GLY A C 1
ATOM 727 O O . GLY A 1 92 ? 17.528 9.918 -12.389 1.00 82.56 92 GLY A O 1
ATOM 728 N N . VAL A 1 93 ? 17.700 7.738 -11.897 1.00 82.88 93 VAL A N 1
ATOM 729 C CA . VAL A 1 93 ? 16.311 7.574 -11.450 1.00 82.88 93 VAL A CA 1
ATOM 730 C C . VAL A 1 93 ? 16.306 7.258 -9.964 1.00 82.88 93 VAL A C 1
ATOM 732 O O . VAL A 1 93 ? 17.080 6.431 -9.489 1.00 82.88 93 VAL A O 1
ATOM 735 N N . ARG A 1 94 ? 15.424 7.923 -9.219 1.00 83.44 94 ARG A N 1
ATOM 736 C CA . ARG A 1 94 ? 15.251 7.649 -7.794 1.00 83.44 94 ARG A CA 1
ATOM 737 C C . ARG A 1 94 ? 14.691 6.240 -7.591 1.00 83.44 94 ARG A C 1
ATOM 739 O O . ARG A 1 94 ? 13.720 5.856 -8.241 1.00 83.44 94 ARG A O 1
ATOM 746 N N . ASP A 1 95 ? 15.273 5.513 -6.644 1.00 87.31 95 ASP A N 1
ATOM 747 C CA . ASP A 1 95 ? 14.786 4.196 -6.241 1.00 87.31 95 ASP A CA 1
ATOM 748 C C . ASP A 1 95 ? 13.365 4.247 -5.676 1.00 87.31 95 ASP A C 1
ATOM 750 O O . ASP A 1 95 ? 12.937 5.240 -5.077 1.00 87.31 95 ASP A O 1
ATOM 754 N N . LEU A 1 96 ? 12.652 3.127 -5.797 1.00 89.12 96 LEU A N 1
ATOM 755 C CA . LEU A 1 96 ? 11.355 2.975 -5.155 1.00 89.12 96 LEU A CA 1
ATOM 756 C C . LEU A 1 96 ? 11.502 2.950 -3.628 1.00 89.12 96 LEU A C 1
ATOM 758 O O . LEU A 1 96 ? 12.350 2.270 -3.049 1.00 89.12 96 LEU A O 1
ATOM 762 N N . ASP A 1 97 ? 10.622 3.684 -2.960 1.00 89.25 97 ASP A N 1
ATOM 763 C CA . ASP A 1 97 ? 10.478 3.715 -1.509 1.00 89.25 97 ASP A CA 1
ATOM 764 C C . ASP A 1 97 ? 8.989 3.799 -1.120 1.00 89.25 97 ASP A C 1
ATOM 766 O O . ASP A 1 97 ? 8.103 3.820 -1.974 1.00 89.25 97 ASP A O 1
ATOM 770 N N . LEU A 1 98 ? 8.668 3.843 0.174 1.00 90.00 98 LEU A N 1
ATOM 771 C CA . LEU A 1 98 ? 7.265 3.967 0.600 1.00 90.00 98 LEU A CA 1
ATOM 772 C C . LEU A 1 98 ? 6.592 5.255 0.088 1.00 90.00 98 LEU A C 1
ATOM 774 O O . LEU A 1 98 ? 5.376 5.281 -0.074 1.00 90.00 98 LEU A O 1
ATOM 778 N N . GLY A 1 99 ? 7.360 6.324 -0.149 1.00 87.56 99 GLY A N 1
ATOM 779 C CA . GLY A 1 99 ? 6.850 7.569 -0.721 1.00 87.56 99 GLY A CA 1
ATOM 780 C C . GLY A 1 99 ? 6.476 7.412 -2.193 1.00 87.56 99 GLY A C 1
ATOM 781 O O . GLY A 1 99 ? 5.461 7.959 -2.621 1.00 87.56 99 GLY A O 1
ATOM 782 N N . SER A 1 100 ? 7.224 6.592 -2.936 1.00 86.88 100 SER A N 1
ATOM 783 C CA . SER A 1 100 ? 6.946 6.304 -4.346 1.00 86.88 100 SER A CA 1
ATOM 784 C C . SER A 1 100 ? 5.568 5.671 -4.576 1.00 86.88 100 SER A C 1
ATOM 786 O O . SER A 1 100 ? 4.934 5.971 -5.582 1.00 86.88 100 SER A O 1
ATOM 788 N N . LEU A 1 101 ? 5.039 4.894 -3.616 1.00 88.44 101 LEU A N 1
ATOM 789 C CA . LEU A 1 101 ? 3.676 4.339 -3.684 1.00 88.44 101 LEU A CA 1
ATOM 790 C C . LEU A 1 101 ? 2.611 5.441 -3.768 1.00 88.44 101 LEU A C 1
ATOM 792 O O . LEU A 1 101 ? 1.604 5.296 -4.457 1.00 88.44 101 LEU A O 1
ATOM 796 N N . ARG A 1 102 ? 2.839 6.560 -3.071 1.00 86.94 102 ARG A N 1
ATOM 797 C CA . ARG A 1 102 ? 1.918 7.697 -3.060 1.00 86.94 102 ARG A CA 1
ATOM 798 C C . ARG A 1 102 ? 1.956 8.460 -4.380 1.00 86.94 102 ARG A C 1
ATOM 800 O O . ARG A 1 102 ? 0.890 8.780 -4.894 1.00 86.94 102 ARG A O 1
ATOM 807 N N . ALA A 1 103 ? 3.150 8.740 -4.906 1.00 86.19 103 ALA A N 1
ATOM 808 C CA . ALA A 1 103 ? 3.308 9.367 -6.219 1.00 86.19 103 ALA A CA 1
ATOM 809 C C . ALA A 1 103 ? 2.710 8.478 -7.321 1.00 86.19 103 ALA A C 1
ATOM 811 O O . ALA A 1 103 ? 1.817 8.913 -8.038 1.00 86.19 103 ALA A O 1
ATOM 812 N N . GLY A 1 104 ? 3.082 7.193 -7.359 1.00 87.81 104 GLY A N 1
ATOM 813 C CA . GLY A 1 104 ? 2.566 6.236 -8.341 1.00 87.81 104 GLY A CA 1
ATOM 814 C C . GLY A 1 104 ? 1.044 6.084 -8.304 1.00 87.81 104 GLY A C 1
ATOM 815 O O . GLY A 1 104 ? 0.405 6.097 -9.353 1.00 87.81 104 GLY A O 1
ATOM 816 N N . GLY A 1 105 ? 0.440 6.020 -7.111 1.00 88.94 105 GLY A N 1
ATOM 817 C CA . GLY A 1 105 ? -1.018 5.992 -6.969 1.00 88.94 105 GLY A CA 1
ATOM 818 C C . GLY A 1 105 ? -1.701 7.278 -7.448 1.00 88.94 105 GLY A C 1
ATOM 819 O O . GLY A 1 105 ? -2.776 7.210 -8.037 1.00 88.94 105 GLY A O 1
ATOM 820 N N . ALA A 1 106 ? -1.077 8.442 -7.242 1.00 90.00 106 ALA A N 1
ATOM 821 C CA . ALA A 1 106 ? -1.573 9.725 -7.744 1.00 90.00 106 ALA A CA 1
ATOM 822 C C . ALA A 1 106 ? -1.573 9.769 -9.272 1.00 90.00 106 ALA A C 1
ATOM 824 O O . ALA A 1 106 ? -2.577 10.130 -9.879 1.00 90.00 106 ALA A O 1
ATOM 825 N N . THR A 1 107 ? -0.452 9.372 -9.873 1.00 88.31 107 THR A N 1
ATOM 826 C CA . THR A 1 107 ? -0.268 9.322 -11.322 1.00 88.31 107 THR A CA 1
ATOM 827 C C . THR A 1 107 ? -1.231 8.331 -11.965 1.00 88.31 107 THR A C 1
ATOM 829 O O . THR A 1 107 ? -1.877 8.668 -12.951 1.00 88.31 107 THR A O 1
ATOM 832 N N . TRP A 1 108 ? -1.392 7.135 -11.387 1.00 88.25 108 TRP A N 1
ATOM 833 C CA . TRP A 1 108 ? -2.368 6.162 -11.877 1.00 88.25 108 TRP A CA 1
ATOM 834 C C . TRP A 1 108 ? -3.798 6.701 -11.786 1.00 88.25 108 TRP A C 1
ATOM 836 O O . TRP A 1 108 ? -4.508 6.667 -12.786 1.00 88.25 108 TRP A O 1
ATOM 846 N N . LEU A 1 109 ? -4.199 7.261 -10.634 1.00 90.88 109 LEU A N 1
ATOM 847 C CA . LEU A 1 109 ? -5.528 7.861 -10.471 1.00 90.88 109 LEU A CA 1
ATOM 848 C C . LEU A 1 109 ? -5.762 8.993 -11.478 1.00 90.88 109 LEU A C 1
ATOM 850 O O . LEU A 1 109 ? -6.831 9.053 -12.069 1.00 90.88 109 LEU A O 1
ATOM 854 N N . MET A 1 110 ? -4.765 9.852 -11.707 1.00 90.56 110 MET A N 1
ATOM 855 C CA . MET A 1 110 ? -4.859 10.912 -12.710 1.00 90.56 110 MET A CA 1
ATOM 856 C C . MET A 1 110 ? -5.081 10.341 -14.113 1.00 90.56 110 MET A C 1
ATOM 858 O O . MET A 1 110 ? -5.965 10.819 -14.811 1.00 90.56 110 MET A O 1
ATOM 862 N N . ASN A 1 111 ? -4.335 9.302 -14.498 1.00 88.25 111 ASN A N 1
ATOM 863 C CA . ASN A 1 111 ? -4.455 8.682 -15.819 1.00 88.25 111 ASN A CA 1
ATOM 864 C C . ASN A 1 111 ? -5.810 7.997 -16.040 1.00 88.25 111 ASN A C 1
ATOM 866 O O . ASN A 1 111 ? -6.312 8.015 -17.155 1.00 88.25 111 ASN A O 1
ATOM 870 N N . VAL A 1 112 ? -6.392 7.369 -15.011 1.00 90.88 112 VAL A N 1
ATOM 871 C CA . VAL A 1 112 ? -7.659 6.630 -15.175 1.00 90.88 112 VAL A CA 1
ATOM 872 C C . VAL A 1 112 ? -8.900 7.491 -14.971 1.00 90.88 112 VAL A C 1
ATOM 874 O O . VAL A 1 112 ? -9.963 7.119 -15.457 1.00 90.88 112 VAL A O 1
ATOM 877 N N . THR A 1 113 ? -8.808 8.607 -14.237 1.00 92.62 113 THR A N 1
ATOM 878 C CA . THR A 1 113 ? -9.977 9.464 -13.977 1.00 92.62 113 THR A CA 1
ATOM 879 C C . THR A 1 113 ? -9.935 10.814 -14.675 1.00 92.62 113 THR A C 1
ATOM 881 O O . THR A 1 113 ? -10.961 11.487 -14.677 1.00 92.62 113 THR A O 1
ATOM 884 N N . GLU A 1 114 ? -8.766 11.264 -15.145 1.00 90.12 114 GLU A N 1
ATOM 885 C CA . GLU A 1 114 ? -8.537 12.599 -15.733 1.00 90.12 114 GLU A CA 1
ATOM 886 C C . GLU A 1 114 ? -9.120 13.745 -14.880 1.00 90.12 114 GLU A C 1
ATOM 888 O O . GLU A 1 114 ? -9.540 14.792 -15.366 1.00 90.12 114 GLU A O 1
ATOM 893 N N . ASN A 1 115 ? -9.169 13.538 -13.559 1.00 92.50 115 ASN A N 1
ATOM 894 C CA . ASN A 1 115 ? -9.890 14.397 -12.626 1.00 92.50 115 ASN A CA 1
ATOM 895 C C . ASN A 1 115 ? -8.959 14.834 -11.487 1.00 92.50 115 ASN A C 1
ATOM 897 O O . ASN A 1 115 ? -8.826 14.120 -10.483 1.00 92.50 115 ASN A O 1
ATOM 901 N N . PRO A 1 116 ? -8.329 16.016 -11.602 1.00 90.19 116 PRO A N 1
ATOM 902 C CA . PRO A 1 116 ? -7.370 16.489 -10.613 1.00 90.19 116 PRO A CA 1
ATOM 903 C C . PRO A 1 116 ? -8.000 16.719 -9.240 1.00 90.19 116 PRO A C 1
ATOM 905 O O . PRO A 1 116 ? -7.358 16.466 -8.226 1.00 90.19 116 PRO A O 1
ATOM 908 N N . ASP A 1 117 ? -9.267 17.129 -9.163 1.00 91.44 117 ASP A N 1
ATOM 909 C CA . ASP A 1 117 ? -9.938 17.322 -7.877 1.00 91.44 117 ASP A CA 1
ATOM 910 C C . ASP A 1 117 ? -10.219 15.999 -7.161 1.00 91.44 117 ASP A C 1
ATOM 912 O O . ASP A 1 117 ? -10.082 15.909 -5.935 1.00 91.44 117 ASP A O 1
ATOM 916 N N . PHE A 1 118 ? -10.573 14.955 -7.912 1.00 91.00 118 PHE A N 1
ATOM 917 C CA . PHE A 1 118 ? -10.719 13.610 -7.371 1.00 91.00 118 PHE A CA 1
ATOM 918 C C . PHE A 1 118 ? -9.382 13.096 -6.831 1.00 91.00 118 PHE A C 1
ATOM 920 O O . PHE A 1 118 ? -9.304 12.709 -5.662 1.00 91.00 118 PHE A O 1
ATOM 927 N N . VAL A 1 119 ? -8.310 13.183 -7.627 1.00 92.00 119 VAL A N 1
ATOM 928 C CA . VAL A 1 119 ? -6.948 12.808 -7.212 1.00 92.00 119 VAL A CA 1
ATOM 929 C C . VAL A 1 119 ? -6.521 13.610 -5.981 1.00 92.00 119 VAL A C 1
ATOM 931 O O . VAL A 1 119 ? -6.050 13.029 -4.997 1.00 92.00 119 VAL A O 1
ATOM 934 N N . ARG A 1 120 ? -6.773 14.928 -5.968 1.00 91.38 120 ARG A N 1
ATOM 935 C CA . ARG A 1 120 ? -6.471 15.815 -4.840 1.00 91.38 120 ARG A CA 1
ATOM 936 C C . ARG A 1 120 ? -7.128 15.326 -3.554 1.00 91.38 120 ARG A C 1
ATOM 938 O O . ARG A 1 120 ? -6.457 15.204 -2.523 1.00 91.38 120 ARG A O 1
ATOM 945 N N . ARG A 1 121 ? -8.436 15.048 -3.613 1.00 88.81 121 ARG A N 1
ATOM 946 C CA . ARG A 1 121 ? -9.234 14.566 -2.474 1.00 88.81 121 ARG A CA 1
ATOM 947 C C . ARG A 1 121 ? -8.740 13.204 -1.991 1.00 88.81 121 ARG A C 1
ATOM 949 O O . ARG A 1 121 ? -8.523 13.040 -0.792 1.00 88.81 121 ARG A O 1
ATOM 956 N N . ARG A 1 122 ? -8.482 12.265 -2.907 1.00 89.81 122 ARG A N 1
ATOM 957 C CA . ARG A 1 122 ? -7.968 10.914 -2.606 1.00 89.81 122 ARG A CA 1
ATOM 958 C C . ARG A 1 122 ? -6.591 10.957 -1.949 1.00 89.81 122 ARG A C 1
ATOM 960 O O . ARG A 1 122 ? -6.353 10.275 -0.955 1.00 89.81 122 ARG A O 1
ATOM 967 N N . GLY A 1 123 ? -5.701 11.808 -2.451 1.00 89.12 123 GLY A N 1
ATOM 968 C CA . GLY A 1 123 ? -4.386 12.017 -1.861 1.00 89.12 123 GLY A CA 1
ATOM 969 C C . GLY A 1 123 ? -4.395 12.897 -0.613 1.00 89.12 123 GLY A C 1
ATOM 970 O O . GLY A 1 123 ? -3.408 12.885 0.119 1.00 89.12 123 GLY A O 1
ATOM 971 N N . ARG A 1 124 ? -5.485 13.610 -0.307 1.00 87.12 124 ARG A N 1
ATOM 972 C CA . ARG A 1 124 ? -5.601 14.553 0.824 1.00 87.12 124 ARG A CA 1
ATOM 973 C C . ARG A 1 124 ? -4.638 15.743 0.725 1.00 87.12 124 ARG A C 1
ATOM 975 O O . ARG A 1 124 ? -4.099 16.201 1.734 1.00 87.12 124 ARG A O 1
ATOM 982 N N . TRP A 1 125 ? -4.392 16.240 -0.485 1.00 87.75 125 TRP A N 1
ATOM 983 C CA . TRP A 1 125 ? -3.616 17.468 -0.668 1.00 87.75 125 TRP A CA 1
ATOM 984 C C . TRP A 1 125 ? -4.492 18.705 -0.472 1.00 87.75 125 TRP A C 1
ATOM 986 O O . TRP A 1 125 ? -5.660 18.732 -0.853 1.00 87.75 125 TRP A O 1
ATOM 996 N N . ILE A 1 126 ? -3.913 19.751 0.121 1.00 85.19 126 ILE A N 1
ATOM 997 C CA . ILE A 1 126 ? -4.645 20.986 0.425 1.00 85.19 126 ILE A CA 1
ATOM 998 C C . ILE A 1 126 ? -5.088 21.718 -0.851 1.00 85.19 126 ILE A C 1
ATOM 1000 O O . ILE A 1 126 ? -6.208 22.217 -0.920 1.00 85.19 126 ILE A O 1
ATOM 1004 N N . ASN A 1 127 ? -4.248 21.719 -1.885 1.00 86.50 127 ASN A N 1
ATOM 1005 C CA . ASN A 1 127 ? -4.511 22.331 -3.184 1.00 86.50 127 ASN A CA 1
ATOM 1006 C C . ASN A 1 127 ? -3.856 21.511 -4.311 1.00 86.50 127 ASN A C 1
ATOM 1008 O O . ASN A 1 127 ? -3.038 20.627 -4.040 1.00 86.50 127 ASN A O 1
ATOM 1012 N N . ASN A 1 128 ? -4.222 21.817 -5.560 1.00 86.25 128 ASN A N 1
ATOM 1013 C CA . ASN A 1 128 ? -3.698 21.127 -6.743 1.00 86.25 128 ASN A CA 1
ATOM 1014 C C . ASN A 1 128 ? -2.187 21.327 -6.895 1.00 86.25 128 ASN A C 1
ATOM 1016 O O . ASN A 1 128 ? -1.485 20.362 -7.147 1.00 86.25 128 ASN A O 1
ATOM 1020 N N . LYS A 1 129 ? -1.654 22.512 -6.573 1.00 87.00 129 LYS A N 1
ATOM 1021 C CA . LYS A 1 129 ? -0.210 22.785 -6.658 1.00 87.00 129 LYS A CA 1
ATOM 1022 C C . LYS A 1 129 ? 0.648 21.794 -5.859 1.00 87.00 129 LYS A C 1
ATOM 1024 O O . LYS A 1 129 ? 1.715 21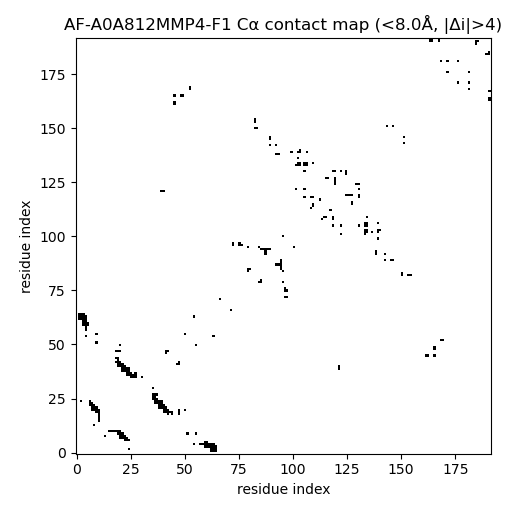.400 -6.312 1.00 87.00 129 LYS A O 1
ATOM 1029 N N . VAL A 1 130 ? 0.211 21.385 -4.663 1.00 85.75 130 VAL A N 1
ATOM 1030 C CA . VAL A 1 130 ? 0.940 20.371 -3.875 1.00 85.75 130 VAL A CA 1
ATOM 1031 C C . VAL A 1 130 ? 0.752 18.969 -4.457 1.00 85.75 130 VAL A C 1
ATOM 1033 O O . VAL A 1 130 ? 1.682 18.170 -4.399 1.00 85.75 130 VAL A O 1
ATOM 1036 N N . MET A 1 131 ? -0.426 18.655 -5.001 1.00 88.06 131 MET A N 1
ATOM 1037 C CA . MET A 1 131 ? -0.663 17.394 -5.711 1.00 88.06 131 MET A CA 1
ATOM 1038 C C . MET A 1 131 ? 0.223 17.282 -6.958 1.00 88.06 131 MET A C 1
ATOM 1040 O O . MET A 1 131 ? 0.787 16.215 -7.185 1.00 88.06 131 MET A O 1
ATOM 1044 N N . ASP A 1 132 ? 0.392 18.369 -7.712 1.00 83.8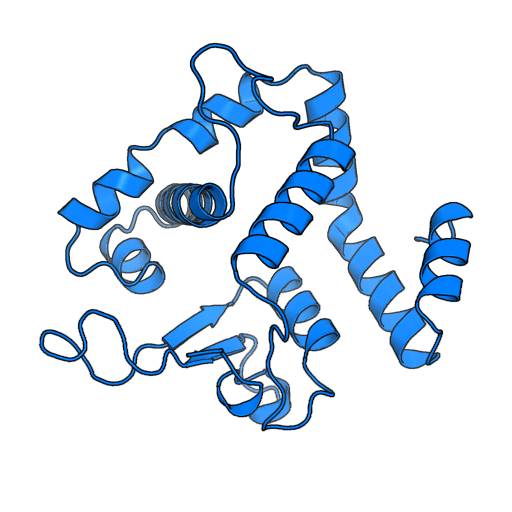1 132 ASP A N 1
ATOM 1045 C CA . ASP A 1 132 ? 1.151 18.391 -8.964 1.00 83.81 132 ASP A CA 1
ATOM 1046 C C . ASP A 1 132 ? 2.597 17.946 -8.763 1.00 83.81 132 ASP A C 1
ATOM 1048 O O . ASP A 1 132 ? 3.116 17.228 -9.604 1.00 83.81 132 ASP A O 1
ATOM 1052 N N . ILE A 1 133 ? 3.214 18.241 -7.611 1.00 81.69 133 ILE A N 1
ATOM 1053 C CA . ILE A 1 133 ? 4.553 17.731 -7.259 1.00 81.69 133 ILE A CA 1
ATOM 1054 C C . ILE A 1 133 ? 4.606 16.198 -7.365 1.00 81.69 133 ILE A C 1
ATOM 1056 O O . ILE A 1 133 ? 5.580 15.645 -7.856 1.00 81.69 133 ILE A O 1
ATOM 1060 N N . TYR A 1 134 ? 3.551 15.505 -6.934 1.00 76.38 134 TYR A N 1
ATOM 1061 C CA . TYR A 1 134 ? 3.493 14.041 -6.933 1.00 76.38 134 TYR A CA 1
ATOM 1062 C C . TYR A 1 134 ? 3.079 13.459 -8.285 1.00 76.38 134 TYR A C 1
ATOM 1064 O O . TYR A 1 134 ? 3.502 12.358 -8.615 1.00 76.38 134 TYR A O 1
ATOM 1072 N N . VAL A 1 135 ? 2.253 14.170 -9.059 1.00 75.44 135 VAL A N 1
ATOM 1073 C CA . VAL A 1 135 ? 1.830 13.727 -10.400 1.00 75.44 135 VAL A CA 1
ATOM 1074 C C . VAL A 1 135 ? 2.942 13.969 -11.428 1.00 75.44 135 VAL A C 1
ATOM 1076 O O . VAL A 1 135 ? 3.151 13.139 -12.309 1.00 75.44 135 VAL A O 1
ATOM 1079 N N . GLN A 1 136 ? 3.685 15.070 -11.282 1.00 67.06 136 GLN A N 1
ATOM 1080 C CA . GLN A 1 136 ? 4.840 15.433 -12.108 1.00 67.06 136 GLN A CA 1
ATOM 1081 C C . GLN A 1 136 ? 6.124 14.705 -11.708 1.00 67.06 136 GLN A C 1
ATOM 1083 O O . GLN A 1 136 ? 7.093 14.745 -12.463 1.00 67.06 136 GLN A O 1
ATOM 1088 N N . GLU A 1 137 ? 6.165 14.011 -10.566 1.00 63.09 137 GLU A N 1
ATOM 1089 C CA . GLU A 1 137 ? 7.201 13.012 -10.295 1.00 63.09 137 GLU A CA 1
ATOM 1090 C C . GLU A 1 137 ? 6.996 11.819 -11.254 1.00 63.09 137 GLU A C 1
ATOM 1092 O O . GLU A 1 137 ? 6.532 10.742 -10.879 1.00 63.09 137 GLU A O 1
ATOM 1097 N N . VAL A 1 138 ? 7.389 12.008 -12.524 1.00 55.75 138 VAL A N 1
ATOM 1098 C CA . VAL A 1 138 ? 7.329 11.044 -13.646 1.00 55.75 138 VAL A CA 1
ATOM 1099 C C . VAL A 1 138 ? 8.131 9.763 -13.362 1.00 55.75 138 VAL A C 1
ATOM 1101 O O . VAL A 1 138 ? 8.174 8.847 -14.180 1.00 55.75 138 VAL A O 1
ATOM 1104 N N . SER A 1 139 ? 8.760 9.660 -12.191 1.00 55.34 139 SER A N 1
ATOM 1105 C CA . SER A 1 139 ? 9.499 8.497 -11.721 1.00 55.34 139 SER A CA 1
ATOM 1106 C C . SER A 1 139 ? 8.698 7.211 -11.912 1.00 55.34 139 SER A C 1
ATOM 1108 O O . SER A 1 139 ? 9.240 6.270 -12.464 1.00 55.34 139 SER A O 1
ATOM 1110 N N . ALA A 1 140 ? 7.403 7.159 -11.579 1.00 57.72 140 ALA A N 1
ATOM 1111 C CA . ALA A 1 140 ? 6.625 5.926 -11.755 1.00 57.72 140 ALA A CA 1
ATOM 1112 C C . ALA A 1 140 ? 6.437 5.526 -13.236 1.00 57.72 140 ALA A C 1
ATOM 1114 O O . ALA A 1 140 ? 6.592 4.353 -13.576 1.00 57.72 140 ALA A O 1
ATOM 1115 N N . ILE A 1 141 ? 6.159 6.497 -14.118 1.00 66.06 141 ILE A N 1
ATOM 1116 C CA . ILE A 1 141 ? 5.949 6.257 -15.558 1.00 66.06 141 ILE A CA 1
ATOM 1117 C C . ILE A 1 141 ? 7.268 5.915 -16.261 1.00 66.06 141 ILE A C 1
ATOM 1119 O O . ILE A 1 141 ? 7.286 5.061 -17.140 1.00 66.06 141 ILE A O 1
ATOM 1123 N N . LEU A 1 142 ? 8.381 6.543 -15.874 1.00 72.94 142 LEU A N 1
ATOM 1124 C CA . LEU A 1 142 ? 9.687 6.310 -16.498 1.00 72.94 142 LEU A CA 1
ATOM 1125 C C . LEU A 1 142 ? 10.417 5.094 -15.925 1.00 72.94 142 LEU A C 1
ATOM 1127 O O . LEU A 1 142 ? 11.272 4.530 -16.606 1.00 72.94 142 LEU A O 1
ATOM 1131 N N . PHE A 1 143 ? 10.111 4.686 -14.692 1.00 83.31 143 PHE A N 1
ATOM 1132 C CA . PHE A 1 143 ? 10.826 3.602 -14.024 1.00 83.31 143 PHE A CA 1
ATOM 1133 C C . PHE A 1 143 ? 10.528 2.254 -14.676 1.00 83.31 143 PHE A C 1
ATOM 1135 O O . PHE A 1 143 ? 11.454 1.594 -15.145 1.00 83.31 143 PHE A O 1
ATOM 1142 N N . LEU A 1 144 ? 9.250 1.862 -14.768 1.00 84.50 144 LEU A N 1
ATOM 1143 C CA . LEU A 1 144 ? 8.873 0.530 -15.249 1.00 84.50 144 LEU A CA 1
ATOM 1144 C C . LEU A 1 144 ? 9.378 0.241 -16.677 1.00 84.50 144 LEU A C 1
ATOM 1146 O O . LEU A 1 144 ? 9.985 -0.811 -16.850 1.00 84.50 144 LEU A O 1
ATOM 1150 N N . PRO A 1 145 ? 9.235 1.130 -17.685 1.00 87.19 145 PRO A N 1
ATOM 1151 C CA . PRO A 1 145 ? 9.708 0.861 -19.046 1.00 87.19 145 PRO A CA 1
ATOM 1152 C C . PRO A 1 145 ? 11.223 0.652 -19.149 1.00 87.19 145 PRO A C 1
ATOM 1154 O O . PRO A 1 145 ? 11.665 -0.182 -19.945 1.00 87.19 145 PRO A O 1
ATOM 1157 N N . ARG A 1 146 ? 11.997 1.371 -18.323 1.00 89.81 146 ARG A N 1
ATOM 1158 C CA . ARG A 1 146 ? 13.468 1.355 -18.306 1.00 89.81 146 ARG A CA 1
ATOM 1159 C C . ARG A 1 146 ? 14.058 0.124 -17.621 1.00 89.81 146 ARG A C 1
ATOM 1161 O O . ARG A 1 146 ? 15.255 -0.114 -17.754 1.00 89.81 146 ARG A O 1
ATOM 1168 N N . LEU A 1 147 ? 13.253 -0.660 -16.903 1.00 91.31 147 LEU A N 1
ATOM 1169 C CA . LEU A 1 147 ? 13.727 -1.898 -16.291 1.00 91.31 147 LEU A CA 1
ATOM 1170 C C . LEU A 1 147 ? 14.100 -2.952 -17.353 1.00 91.31 147 LEU A C 1
ATOM 1172 O O . LEU A 1 147 ? 13.447 -3.033 -18.402 1.00 91.31 147 LEU A O 1
ATOM 1176 N N . PRO A 1 148 ? 15.088 -3.824 -17.062 1.00 92.75 148 PRO A N 1
ATOM 1177 C CA . PRO A 1 148 ? 15.412 -4.972 -17.905 1.00 92.75 148 PRO A CA 1
ATOM 1178 C C . PRO A 1 148 ? 14.185 -5.843 -18.200 1.00 92.75 148 PRO A C 1
ATOM 1180 O O . PRO A 1 148 ? 13.340 -6.053 -17.328 1.00 92.75 148 PRO A O 1
ATOM 1183 N N . ALA A 1 149 ? 14.098 -6.400 -19.412 1.00 93.88 149 ALA A N 1
ATOM 1184 C CA . ALA A 1 149 ? 12.947 -7.198 -19.849 1.00 93.88 149 ALA A CA 1
ATOM 1185 C C . ALA A 1 149 ? 12.639 -8.377 -18.909 1.00 93.88 149 ALA A C 1
ATOM 1187 O O . ALA A 1 149 ? 11.486 -8.565 -18.528 1.00 93.88 149 ALA A O 1
ATOM 1188 N N . ALA A 1 150 ? 13.669 -9.103 -18.459 1.00 93.88 150 ALA A N 1
ATOM 1189 C CA . ALA A 1 150 ? 13.518 -10.211 -17.513 1.00 93.88 150 ALA A CA 1
ATOM 1190 C C . ALA A 1 150 ? 12.923 -9.764 -16.165 1.00 93.88 150 ALA A C 1
ATOM 1192 O O . ALA A 1 150 ? 12.073 -10.446 -15.595 1.00 93.88 150 ALA A O 1
ATOM 1193 N N . LEU A 1 151 ? 13.322 -8.587 -15.673 1.00 93.81 151 LEU A N 1
ATOM 1194 C CA . LEU A 1 151 ? 12.801 -8.040 -14.423 1.00 93.81 151 LEU A CA 1
ATOM 1195 C C . LEU A 1 151 ? 11.349 -7.578 -14.573 1.00 93.81 151 LEU A C 1
ATOM 1197 O O . LEU A 1 151 ? 10.529 -7.855 -13.702 1.00 93.81 151 LEU A O 1
ATOM 1201 N N . LYS A 1 152 ? 11.007 -6.939 -15.698 1.00 93.12 152 LYS A N 1
ATOM 1202 C CA . LYS A 1 152 ? 9.613 -6.596 -16.022 1.00 93.12 152 LYS A CA 1
ATOM 1203 C C . LYS A 1 152 ? 8.740 -7.845 -16.082 1.00 93.12 152 LYS A C 1
ATOM 1205 O O . LYS A 1 152 ? 7.693 -7.872 -15.447 1.00 93.12 152 LYS A O 1
ATOM 1210 N N . ALA A 1 153 ? 9.193 -8.888 -16.780 1.00 94.38 153 ALA A N 1
ATOM 1211 C CA . ALA A 1 153 ? 8.480 -10.159 -16.873 1.00 94.38 153 ALA A CA 1
ATOM 1212 C C . ALA A 1 153 ? 8.249 -10.786 -15.490 1.00 94.38 153 ALA A C 1
ATOM 1214 O O . ALA A 1 153 ? 7.131 -11.192 -15.189 1.00 94.38 153 ALA A O 1
ATOM 1215 N N . LYS A 1 154 ? 9.263 -10.780 -14.613 1.00 93.62 154 LYS A N 1
ATOM 1216 C CA . LYS A 1 154 ? 9.125 -11.232 -13.220 1.00 93.62 154 LYS A CA 1
ATOM 1217 C C . LYS A 1 154 ? 8.089 -10.412 -12.444 1.00 93.62 154 LYS A C 1
ATOM 1219 O O . LYS A 1 154 ? 7.239 -10.990 -11.777 1.00 93.62 154 LYS A O 1
ATOM 1224 N N . ILE A 1 155 ? 8.145 -9.081 -12.526 1.00 92.69 155 ILE A N 1
ATOM 1225 C CA . ILE A 1 155 ? 7.196 -8.194 -11.835 1.00 92.69 155 ILE A CA 1
ATOM 1226 C C . ILE A 1 155 ? 5.767 -8.447 -12.324 1.00 92.69 155 ILE A C 1
ATOM 1228 O O . ILE A 1 155 ? 4.873 -8.597 -11.498 1.00 92.69 155 ILE A O 1
ATOM 1232 N N . PHE A 1 156 ? 5.551 -8.533 -13.638 1.00 92.88 156 PHE A N 1
ATOM 1233 C CA . PHE A 1 156 ? 4.226 -8.800 -14.201 1.00 92.88 156 PHE A CA 1
ATOM 1234 C C . PHE A 1 156 ? 3.724 -10.202 -13.866 1.00 92.88 156 PHE A C 1
ATOM 1236 O O . PHE A 1 156 ? 2.563 -10.348 -13.511 1.00 92.88 156 PHE A O 1
ATOM 1243 N N . SER A 1 157 ? 4.590 -11.215 -13.905 1.00 92.75 157 SER A N 1
ATOM 1244 C CA . SER A 1 157 ? 4.250 -12.575 -13.480 1.00 92.75 157 SER A CA 1
ATOM 1245 C C . SER A 1 157 ? 3.750 -12.602 -12.030 1.00 92.75 157 SER A C 1
ATOM 1247 O O . SER A 1 157 ? 2.683 -13.146 -11.763 1.00 92.75 157 SER A O 1
ATOM 1249 N N . LEU A 1 158 ? 4.452 -11.930 -11.112 1.00 90.62 158 LEU A N 1
ATOM 1250 C CA . LEU A 1 158 ? 4.036 -11.820 -9.709 1.00 90.62 158 LEU A CA 1
ATOM 1251 C C . LEU A 1 158 ? 2.768 -10.977 -9.520 1.00 90.62 158 LEU A C 1
ATOM 1253 O O . LEU A 1 158 ? 1.936 -11.310 -8.684 1.00 90.62 158 LEU A O 1
ATOM 1257 N N . ALA A 1 159 ? 2.618 -9.886 -10.274 1.00 90.50 159 ALA A N 1
ATOM 1258 C CA . ALA A 1 159 ? 1.428 -9.040 -10.209 1.00 90.50 159 ALA A CA 1
ATOM 1259 C C . ALA A 1 159 ? 0.177 -9.772 -10.717 1.00 90.50 159 ALA A C 1
ATOM 1261 O O . ALA A 1 159 ? -0.896 -9.621 -10.136 1.00 90.50 159 ALA A O 1
ATOM 1262 N N . ASN A 1 160 ? 0.326 -10.585 -11.765 1.00 92.50 160 ASN A N 1
ATOM 1263 C CA . ASN A 1 160 ? -0.756 -11.392 -12.320 1.00 92.50 160 ASN A CA 1
ATOM 1264 C C . ASN A 1 160 ? -1.187 -12.505 -11.357 1.00 92.50 160 ASN A C 1
ATOM 1266 O O . ASN A 1 160 ? -2.374 -12.783 -11.293 1.00 92.50 160 ASN A O 1
ATOM 1270 N N . GLY A 1 161 ? -0.257 -13.059 -10.569 1.00 91.12 161 GLY A N 1
ATOM 1271 C CA . GLY A 1 161 ? -0.531 -14.069 -9.537 1.00 91.12 161 GLY A CA 1
ATOM 1272 C C . GLY A 1 161 ? -1.128 -13.531 -8.225 1.00 91.12 161 GLY A C 1
ATOM 1273 O O . GLY A 1 161 ? -1.144 -14.232 -7.212 1.00 91.12 161 GLY A O 1
ATOM 1274 N N . LEU A 1 162 ? -1.538 -12.255 -8.171 1.00 90.31 162 LEU A N 1
ATOM 1275 C CA . LEU A 1 162 ? -2.010 -11.630 -6.930 1.00 90.31 162 LEU A CA 1
ATOM 1276 C C . LEU A 1 162 ? -3.309 -12.265 -6.416 1.00 90.31 162 LEU A C 1
ATOM 1278 O O . LEU A 1 162 ? -3.471 -12.422 -5.206 1.00 90.31 162 LEU A O 1
ATOM 1282 N N . ASN A 1 163 ? -4.236 -12.616 -7.309 1.00 91.62 163 ASN A N 1
ATOM 1283 C CA . ASN A 1 163 ? -5.523 -13.191 -6.911 1.00 91.62 163 ASN A CA 1
ATOM 1284 C C . ASN A 1 163 ? -5.331 -14.591 -6.316 1.00 91.62 163 ASN A C 1
ATOM 1286 O O . ASN A 1 163 ? -5.910 -14.910 -5.279 1.00 91.62 163 ASN A O 1
ATOM 1290 N N . GLU A 1 164 ? -4.466 -15.386 -6.934 1.00 91.75 164 GLU A N 1
ATOM 1291 C CA . GLU A 1 164 ? -4.053 -16.720 -6.516 1.00 91.75 164 GLU A CA 1
ATOM 1292 C C . GLU A 1 164 ? -3.358 -16.653 -5.155 1.00 91.75 164 GLU A C 1
ATOM 1294 O O . GLU A 1 164 ? -3.691 -17.408 -4.241 1.00 91.75 164 GLU A O 1
ATOM 1299 N N . ALA A 1 165 ? -2.469 -15.673 -4.962 1.00 91.31 165 ALA A N 1
ATOM 1300 C CA . ALA A 1 165 ? -1.813 -15.447 -3.681 1.00 91.31 165 ALA A CA 1
ATOM 1301 C C . ALA A 1 165 ? -2.798 -15.047 -2.566 1.00 91.31 165 ALA A C 1
ATOM 1303 O O . ALA A 1 165 ? -2.678 -15.527 -1.435 1.00 91.31 165 ALA A O 1
ATOM 1304 N N . ILE A 1 166 ? -3.787 -14.198 -2.868 1.00 92.50 166 ILE A N 1
ATOM 1305 C CA . ILE A 1 166 ? -4.852 -13.820 -1.925 1.00 92.50 166 ILE A CA 1
ATOM 1306 C C . ILE A 1 166 ? -5.732 -15.032 -1.591 1.00 92.50 166 ILE A C 1
ATOM 1308 O O . ILE A 1 166 ? -6.050 -15.247 -0.421 1.00 92.50 166 ILE A O 1
ATOM 1312 N N . ALA A 1 167 ? -6.110 -15.837 -2.587 1.00 92.06 167 ALA A N 1
ATOM 1313 C CA . ALA A 1 167 ? -6.903 -17.049 -2.392 1.00 92.06 167 ALA A CA 1
ATOM 1314 C C . ALA A 1 167 ? -6.153 -18.084 -1.538 1.00 92.06 167 ALA A C 1
ATOM 1316 O O . ALA A 1 167 ? -6.710 -18.628 -0.584 1.00 92.06 167 ALA A O 1
ATOM 1317 N N . PHE A 1 168 ? -4.863 -18.287 -1.811 1.00 92.56 168 PHE A N 1
ATOM 1318 C CA . PHE A 1 168 ? -3.986 -19.124 -0.999 1.00 92.56 168 PHE A CA 1
ATOM 1319 C C . PHE A 1 168 ? -3.932 -18.637 0.457 1.00 92.56 168 PHE A C 1
ATOM 1321 O O . PHE A 1 168 ? -4.146 -19.423 1.380 1.00 92.56 168 PHE A O 1
ATOM 1328 N N . ALA A 1 169 ? -3.720 -17.336 0.679 1.00 92.00 169 ALA A N 1
ATOM 1329 C CA . ALA A 1 169 ? -3.709 -16.757 2.022 1.00 92.00 169 ALA A CA 1
ATOM 1330 C C . ALA A 1 169 ? -5.057 -16.939 2.747 1.00 92.00 169 ALA A C 1
ATOM 1332 O O . ALA A 1 169 ? -5.070 -17.321 3.918 1.00 92.00 169 ALA A O 1
ATOM 1333 N N . LYS A 1 170 ? -6.188 -16.735 2.052 1.00 91.62 170 LYS A N 1
ATOM 1334 C CA . LYS A 1 170 ? -7.545 -16.992 2.572 1.00 91.62 170 LYS A CA 1
ATOM 1335 C C . LYS A 1 170 ? -7.687 -18.436 3.060 1.00 91.62 170 LYS A C 1
ATOM 1337 O O . LYS A 1 170 ? -8.093 -18.648 4.202 1.00 91.62 170 LYS A O 1
ATOM 1342 N N . ASN A 1 171 ? -7.295 -19.410 2.240 1.00 91.94 171 ASN A N 1
ATOM 1343 C CA . ASN A 1 171 ? -7.380 -20.833 2.581 1.00 91.94 171 ASN A CA 1
ATOM 1344 C C . ASN A 1 171 ? -6.509 -21.180 3.795 1.00 91.94 171 ASN A C 1
ATOM 1346 O O . ASN A 1 171 ? -6.978 -21.816 4.739 1.00 91.94 171 ASN A O 1
ATOM 1350 N N . CYS A 1 172 ? -5.264 -20.701 3.817 1.00 91.75 172 CYS A N 1
ATOM 1351 C CA . CYS A 1 172 ? -4.356 -20.928 4.936 1.00 91.75 172 CYS A CA 1
ATOM 1352 C C . CYS A 1 172 ? -4.885 -20.330 6.253 1.00 91.75 172 CYS A C 1
ATOM 1354 O O . CYS A 1 172 ? -4.764 -20.962 7.304 1.00 91.75 172 CYS A O 1
ATOM 1356 N N . MET A 1 173 ? -5.519 -19.150 6.210 1.00 90.25 173 MET A N 1
ATOM 1357 C CA . MET A 1 173 ? -6.170 -18.550 7.383 1.00 90.25 173 MET A CA 1
ATOM 1358 C C . MET A 1 173 ? -7.391 -19.342 7.850 1.00 90.25 173 MET A C 1
ATOM 1360 O O . MET A 1 173 ? -7.543 -19.558 9.051 1.00 90.25 173 MET A O 1
ATOM 1364 N N . GLN A 1 174 ? -8.245 -19.795 6.928 1.00 90.50 174 GLN A N 1
ATOM 1365 C CA . GLN A 1 174 ? -9.415 -20.619 7.258 1.00 90.50 174 GLN A CA 1
ATOM 1366 C C . GLN A 1 174 ? -9.008 -21.934 7.933 1.00 90.50 174 GLN A C 1
ATOM 1368 O O . GLN A 1 174 ? -9.626 -22.350 8.910 1.00 90.50 174 GLN A O 1
ATOM 1373 N N . MET A 1 175 ? -7.917 -22.539 7.461 1.00 92.31 175 MET A N 1
ATOM 1374 C CA . MET A 1 175 ? -7.317 -23.741 8.043 1.00 92.31 175 MET A CA 1
ATOM 1375 C C . MET A 1 175 ? -6.493 -23.467 9.312 1.00 92.31 175 MET A C 1
ATOM 1377 O O . MET A 1 175 ? -5.992 -24.408 9.922 1.00 92.31 175 MET A O 1
ATOM 1381 N N . LYS A 1 176 ? -6.355 -22.199 9.730 1.00 92.00 176 LYS A N 1
ATOM 1382 C CA . LYS A 1 176 ? -5.565 -21.763 10.896 1.00 92.00 176 LYS A CA 1
ATOM 1383 C C . LYS A 1 176 ? -4.109 -22.246 10.858 1.00 92.00 176 LYS A C 1
ATOM 1385 O O . LYS A 1 176 ? -3.530 -22.564 11.895 1.00 92.00 176 LYS A O 1
ATOM 1390 N N . LEU A 1 177 ? -3.518 -22.295 9.665 1.00 92.25 177 LEU A N 1
ATOM 1391 C CA . LEU A 1 177 ? -2.121 -22.689 9.488 1.00 92.25 177 LEU A CA 1
ATOM 1392 C C . LEU A 1 177 ? -1.190 -21.596 10.025 1.00 92.25 177 LEU A C 1
ATOM 1394 O O . LEU A 1 177 ? -1.461 -20.404 9.858 1.00 92.25 177 LEU A O 1
ATOM 1398 N N . ASP A 1 178 ? -0.073 -21.992 10.627 1.00 90.88 178 ASP A N 1
ATOM 1399 C CA . ASP A 1 178 ? 0.971 -21.068 11.063 1.00 90.88 178 ASP A CA 1
ATOM 1400 C C . ASP A 1 178 ? 1.800 -20.546 9.876 1.00 90.88 178 ASP A C 1
ATOM 1402 O O . ASP A 1 178 ? 1.865 -21.154 8.808 1.00 90.88 178 ASP A O 1
ATOM 1406 N N . SER A 1 179 ? 2.491 -19.423 10.066 1.00 85.00 179 SER A N 1
ATOM 1407 C CA . SER A 1 179 ? 3.264 -18.774 9.002 1.00 85.00 179 SER A CA 1
ATOM 1408 C C . SER A 1 179 ? 4.408 -19.627 8.434 1.00 85.00 179 SER A C 1
ATOM 1410 O O . SER A 1 179 ? 4.778 -19.438 7.273 1.00 85.00 179 SER A O 1
ATOM 1412 N N . GLY A 1 180 ? 4.957 -20.569 9.207 1.00 89.88 180 GLY A N 1
ATOM 1413 C CA . GLY A 1 180 ? 5.948 -21.529 8.725 1.00 89.88 180 GLY A CA 1
ATOM 1414 C C . GLY A 1 180 ? 5.335 -22.499 7.720 1.00 89.88 180 GLY A C 1
ATOM 1415 O O . GLY A 1 180 ? 5.892 -22.708 6.640 1.00 89.88 180 GLY A O 1
ATOM 1416 N N . THR A 1 181 ? 4.139 -23.005 8.022 1.00 91.69 181 THR A N 1
ATOM 1417 C CA . THR A 1 181 ? 3.368 -23.854 7.106 1.00 91.69 181 THR A CA 1
ATOM 1418 C C . THR A 1 181 ? 2.990 -23.110 5.823 1.00 91.69 181 THR A C 1
ATOM 1420 O O . THR A 1 181 ? 3.113 -23.673 4.734 1.00 91.69 181 THR A O 1
ATOM 1423 N N . TRP A 1 182 ? 2.616 -21.826 5.906 1.00 90.88 182 TRP A N 1
ATOM 1424 C CA . TRP A 1 182 ? 2.334 -21.018 4.708 1.00 90.88 182 TRP A CA 1
ATOM 1425 C C . TRP A 1 182 ? 3.541 -20.970 3.772 1.00 90.88 182 TRP A C 1
ATOM 1427 O O . TRP A 1 182 ? 3.409 -21.196 2.570 1.00 90.88 182 TRP A O 1
ATOM 1437 N N . PHE A 1 183 ? 4.721 -20.686 4.329 1.00 87.81 183 PHE A N 1
ATOM 1438 C CA . PHE A 1 183 ? 5.961 -20.612 3.563 1.00 87.81 183 PHE A CA 1
ATOM 1439 C C . PHE A 1 183 ? 6.317 -21.964 2.937 1.00 87.81 183 PHE A C 1
ATOM 1441 O O . PHE A 1 183 ? 6.629 -22.026 1.749 1.00 87.81 183 PHE A O 1
ATOM 1448 N N . PHE A 1 184 ? 6.210 -23.050 3.708 1.00 92.31 184 PHE A N 1
ATOM 1449 C CA . PHE A 1 184 ? 6.463 -24.404 3.219 1.00 92.31 184 PHE A CA 1
ATOM 1450 C C . PHE A 1 184 ? 5.575 -24.765 2.017 1.00 92.31 184 PHE A C 1
ATOM 1452 O O . PHE A 1 184 ? 6.085 -25.235 0.998 1.00 92.31 184 PHE A O 1
ATOM 1459 N N . LEU A 1 185 ? 4.266 -24.507 2.110 1.00 90.38 185 LEU A N 1
ATOM 1460 C CA . LEU A 1 185 ? 3.306 -24.780 1.037 1.00 90.38 185 LEU A CA 1
ATOM 1461 C C . LEU A 1 185 ? 3.567 -23.909 -0.202 1.00 90.38 185 LEU A C 1
ATOM 1463 O O . LEU A 1 185 ? 3.582 -24.422 -1.322 1.00 90.38 185 LEU A O 1
ATOM 1467 N N . ALA A 1 186 ? 3.851 -22.618 -0.009 1.00 86.81 186 ALA A N 1
ATOM 1468 C CA . ALA A 1 186 ? 4.178 -21.708 -1.105 1.00 86.81 186 ALA A CA 1
ATOM 1469 C C . ALA A 1 186 ? 5.436 -22.160 -1.871 1.00 86.81 186 ALA A C 1
ATOM 1471 O O . ALA A 1 186 ? 5.433 -22.201 -3.099 1.00 86.81 186 ALA A O 1
ATOM 1472 N N . CYS A 1 187 ? 6.493 -22.585 -1.168 1.00 86.69 187 CYS A N 1
ATOM 1473 C CA . CYS A 1 187 ? 7.720 -23.093 -1.793 1.00 86.69 187 CYS A CA 1
ATOM 1474 C C . CYS A 1 187 ? 7.527 -24.396 -2.582 1.00 86.69 187 CYS A C 1
ATOM 1476 O O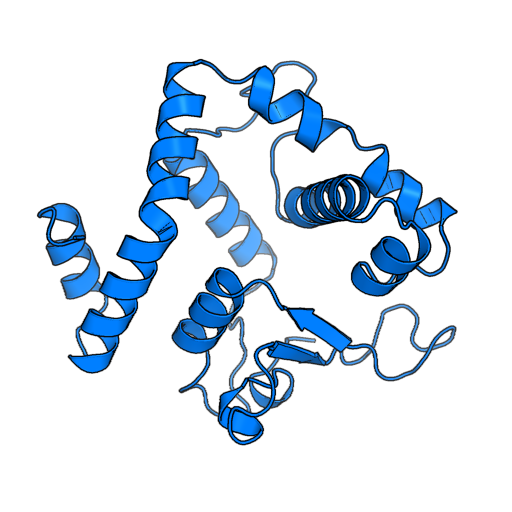 . CYS A 1 187 ? 8.346 -24.712 -3.443 1.00 86.69 187 CYS A O 1
ATOM 1478 N N . ARG A 1 188 ? 6.470 -25.161 -2.294 1.00 87.50 188 ARG A N 1
ATOM 1479 C CA . ARG A 1 188 ? 6.130 -26.409 -2.994 1.00 87.50 188 ARG A CA 1
ATOM 1480 C C . ARG A 1 188 ? 5.205 -26.198 -4.193 1.00 87.50 188 ARG A C 1
ATOM 1482 O O . ARG A 1 188 ? 4.797 -27.182 -4.798 1.00 87.50 188 ARG A O 1
ATOM 1489 N N . GLY A 1 189 ? 4.885 -24.948 -4.534 1.00 80.12 189 GLY A N 1
ATOM 1490 C CA . GLY A 1 189 ? 3.972 -24.641 -5.634 1.00 80.12 189 GLY A CA 1
ATOM 1491 C C . GLY A 1 189 ? 2.523 -25.007 -5.320 1.00 80.12 189 GLY A C 1
ATOM 1492 O O . GLY A 1 189 ? 1.759 -25.276 -6.232 1.00 80.12 189 GLY A O 1
ATOM 1493 N N . VAL A 1 190 ? 2.148 -25.038 -4.034 1.00 76.62 190 VAL A N 1
ATOM 1494 C CA . VAL A 1 190 ? 0.747 -25.213 -3.601 1.00 76.62 190 VAL A CA 1
ATOM 1495 C C . VAL A 1 190 ? -0.013 -23.873 -3.651 1.00 76.62 190 VAL A C 1
ATOM 1497 O O . VAL A 1 190 ? -1.190 -23.804 -3.304 1.00 76.62 190 VAL A O 1
ATOM 1500 N N . MET A 1 191 ? 0.640 -22.793 -4.106 1.00 64.38 191 MET A N 1
ATOM 1501 C CA . MET A 1 191 ? -0.094 -21.672 -4.695 1.00 64.38 191 MET A CA 1
ATOM 1502 C C . MET A 1 191 ? -0.796 -22.196 -5.956 1.00 64.38 191 MET A C 1
ATOM 1504 O O . MET A 1 191 ? -0.097 -22.767 -6.793 1.00 64.38 191 MET A O 1
ATOM 1508 N N . PRO A 1 19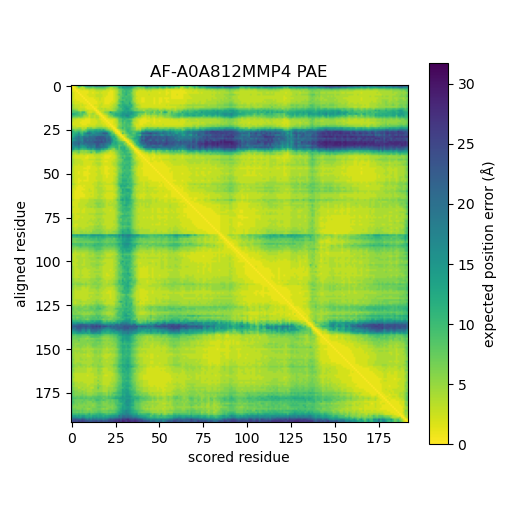2 ? -2.130 -22.061 -6.065 1.00 50.38 192 PRO A N 1
ATOM 1509 C CA . PRO A 1 192 ? -2.843 -22.426 -7.283 1.00 50.38 192 PRO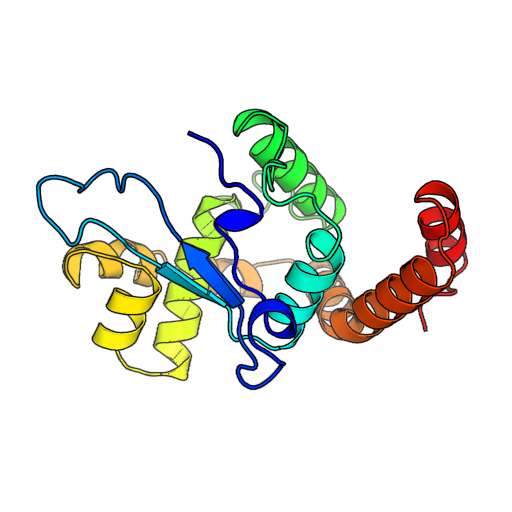 A CA 1
ATOM 1510 C C . PRO A 1 192 ? -2.338 -21.634 -8.494 1.00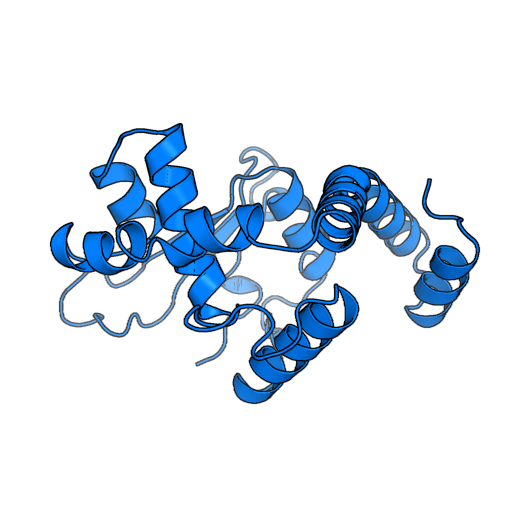 50.38 192 PRO A C 1
ATOM 1512 O O . PRO A 1 192 ? -1.850 -20.496 -8.296 1.00 50.38 192 PRO A O 1
#

Foldseek 3Di:
DFFFLLQKAACVNVVVPDLKIKGWDQDDPCCVPDDRIAIAIGRPNLVSLVLCLQRVPPDRGHTSDPDDPVVVFVVVQVVCVVLVQHACQDPPAHGDTPVLVLLLVLLVCCVVPVDLVVSCSNSVPPDSVVSCVSNVSCSNVPVQVPHDPVSNVSVVVVVVLSVLVSVLSVVCVVVVHDPVVSVVCVVVVVSD